Protein AF-A0A3M2L3P1-F1 (afdb_monomer_lite)

Radius of gyration: 17.18 Å; chains: 1; bounding box: 41×34×53 Å

Structure (mmCIF, N/CA/C/O backbone):
data_AF-A0A3M2L3P1-F1
#
_entry.id   AF-A0A3M2L3P1-F1
#
loop_
_atom_site.group_PDB
_atom_site.id
_atom_site.type_symbol
_atom_site.label_atom_id
_atom_site.label_alt_id
_atom_site.label_comp_id
_atom_site.label_asym_id
_atom_site.label_entity_id
_atom_site.label_seq_id
_atom_site.pdbx_PDB_ins_code
_atom_site.Cartn_x
_atom_site.Cartn_y
_atom_site.Cartn_z
_atom_site.occupancy
_atom_site.B_iso_or_equiv
_atom_site.auth_seq_id
_atom_site.auth_comp_id
_atom_site.auth_asym_id
_atom_site.auth_atom_id
_atom_site.pdbx_PDB_model_num
ATOM 1 N N . MET A 1 1 ? -16.771 19.036 -1.670 1.00 55.97 1 MET A N 1
ATOM 2 C CA . MET A 1 1 ? -15.524 18.295 -1.950 1.00 55.97 1 MET A CA 1
ATOM 3 C C . MET A 1 1 ? -15.070 17.658 -0.644 1.00 55.97 1 MET A C 1
ATOM 5 O O . MET A 1 1 ? -14.971 18.379 0.340 1.00 55.97 1 MET A O 1
ATOM 9 N N . VAL A 1 2 ? -14.925 16.332 -0.583 1.00 71.06 2 VAL A N 1
ATOM 10 C CA . VAL A 1 2 ? -14.546 15.632 0.660 1.00 71.06 2 VAL A CA 1
ATOM 11 C C . VAL A 1 2 ? -13.046 15.822 0.907 1.00 71.06 2 VAL A C 1
ATOM 13 O O . VAL A 1 2 ? -12.244 15.633 -0.006 1.00 71.06 2 VAL A O 1
ATOM 16 N N . ASN A 1 3 ? -12.677 16.229 2.123 1.00 87.38 3 ASN A N 1
ATOM 17 C CA . ASN A 1 3 ? -11.293 16.495 2.515 1.00 87.38 3 ASN A CA 1
ATOM 18 C C . ASN A 1 3 ? -10.633 15.193 3.010 1.00 87.38 3 ASN A C 1
ATOM 20 O O . ASN A 1 3 ? -10.941 14.732 4.107 1.00 87.38 3 ASN A O 1
ATOM 24 N N . LEU A 1 4 ? -9.771 14.591 2.181 1.00 90.00 4 LEU A N 1
ATOM 25 C CA . LEU A 1 4 ? -9.057 13.345 2.493 1.00 90.00 4 LEU A CA 1
ATOM 26 C C . LEU A 1 4 ? -8.188 13.476 3.766 1.00 90.00 4 LEU A C 1
ATOM 28 O O . LEU A 1 4 ? -8.433 12.696 4.688 1.00 90.00 4 LEU A O 1
ATOM 32 N N . PRO A 1 5 ? -7.298 14.485 3.899 1.00 91.81 5 PRO A N 1
ATOM 33 C CA . PRO A 1 5 ? -6.544 14.723 5.134 1.00 91.81 5 PRO A CA 1
ATOM 34 C C . PRO A 1 5 ? -7.401 14.749 6.405 1.00 91.81 5 PRO A C 1
ATOM 36 O O . PRO A 1 5 ? -7.071 14.100 7.393 1.00 91.81 5 PRO A O 1
ATOM 39 N N . ALA A 1 6 ? -8.550 15.434 6.374 1.00 90.38 6 ALA A N 1
ATOM 40 C CA . ALA A 1 6 ? -9.437 15.509 7.537 1.00 90.38 6 ALA A CA 1
ATOM 41 C C . ALA A 1 6 ? -10.037 14.142 7.919 1.00 90.38 6 ALA A C 1
ATOM 43 O O . ALA A 1 6 ? -10.223 13.844 9.100 1.00 90.38 6 ALA A O 1
ATOM 44 N N . ARG A 1 7 ? -10.338 13.290 6.932 1.00 92.62 7 ARG A N 1
ATOM 45 C CA . ARG A 1 7 ? -10.864 11.942 7.189 1.00 92.62 7 ARG A CA 1
ATOM 46 C C . ARG A 1 7 ? -9.798 10.989 7.707 1.00 92.62 7 ARG A C 1
ATOM 48 O O . ARG A 1 7 ? -10.112 10.171 8.564 1.00 92.62 7 ARG A O 1
ATOM 55 N N . ILE A 1 8 ? -8.566 11.117 7.223 1.00 93.44 8 ILE A N 1
ATOM 56 C CA . ILE A 1 8 ? -7.427 10.365 7.756 1.00 93.44 8 ILE A CA 1
ATOM 57 C C . ILE A 1 8 ? -7.181 10.773 9.204 1.00 93.44 8 ILE A C 1
ATOM 59 O O . ILE A 1 8 ? -7.142 9.901 10.060 1.00 93.44 8 ILE A O 1
ATOM 63 N N . ALA A 1 9 ? -7.131 12.077 9.503 1.00 91.69 9 ALA A N 1
ATOM 64 C CA . ALA A 1 9 ? -7.001 12.570 10.875 1.00 91.69 9 ALA A CA 1
ATOM 65 C C . ALA A 1 9 ? -8.101 12.002 11.788 1.00 91.69 9 ALA A C 1
ATOM 67 O O . ALA A 1 9 ? -7.806 11.476 12.856 1.00 91.69 9 ALA A O 1
ATOM 68 N N . THR A 1 10 ? -9.354 11.988 11.318 1.00 91.44 10 THR A N 1
ATOM 69 C CA . THR A 1 10 ? -10.472 11.377 12.058 1.00 91.44 10 THR A CA 1
ATOM 70 C C . THR A 1 10 ? -10.229 9.888 12.345 1.00 91.44 10 THR A C 1
ATOM 72 O O . THR A 1 10 ? -10.442 9.441 13.473 1.00 91.44 10 THR A O 1
ATOM 75 N N . LEU A 1 11 ? -9.778 9.110 11.350 1.00 91.69 11 LEU A N 1
ATOM 76 C CA . LEU A 1 11 ? -9.466 7.686 11.522 1.00 91.69 11 LEU A CA 1
ATOM 77 C C . LEU A 1 11 ? -8.294 7.475 12.497 1.00 91.69 11 LEU A C 1
ATOM 79 O O . LEU A 1 11 ? -8.355 6.572 13.329 1.00 91.69 11 LEU A O 1
ATOM 83 N N . THR A 1 12 ? -7.257 8.308 12.422 1.00 91.44 12 THR A N 1
ATOM 84 C CA . THR A 1 12 ? -6.095 8.259 13.319 1.00 91.44 12 THR A CA 1
ATOM 85 C C . THR A 1 12 ? -6.489 8.559 14.766 1.00 91.44 12 THR A C 1
ATOM 87 O O . THR A 1 12 ? -6.084 7.841 15.675 1.00 91.44 12 THR A O 1
ATOM 90 N N . GLU A 1 13 ? -7.301 9.595 14.989 1.00 89.81 13 GLU A N 1
ATOM 91 C CA . GLU A 1 13 ? -7.678 10.060 16.329 1.00 89.81 13 GLU A CA 1
ATOM 92 C C . GLU A 1 13 ? -8.735 9.177 17.003 1.00 89.81 13 GLU A C 1
ATOM 94 O O . GLU A 1 13 ? -8.718 9.012 18.222 1.00 89.81 13 GLU A O 1
ATOM 99 N N . SER A 1 14 ? -9.680 8.637 16.226 1.00 86.12 14 SER A N 1
ATOM 100 C CA . SER A 1 14 ? -10.889 7.997 16.769 1.00 86.12 14 SER A CA 1
ATOM 101 C C . SER A 1 14 ? -11.191 6.603 16.218 1.00 86.12 14 SER A C 1
ATOM 103 O O . SER A 1 14 ? -12.082 5.924 16.725 1.00 86.12 14 SER A O 1
ATOM 105 N N . GLY A 1 15 ? -10.469 6.149 15.193 1.00 86.50 15 GLY A N 1
ATOM 106 C CA . GLY A 1 15 ? -10.657 4.823 14.613 1.00 86.50 15 GLY A CA 1
ATOM 107 C C . GLY A 1 15 ? -10.050 3.716 15.469 1.00 86.50 15 GLY A C 1
ATOM 108 O O . GLY A 1 15 ? -9.006 3.891 16.096 1.00 86.50 15 GLY A O 1
ATOM 109 N N . ALA A 1 16 ? -10.673 2.535 15.459 1.00 90.25 16 ALA A N 1
ATOM 110 C CA . ALA A 1 16 ? -10.081 1.347 16.065 1.00 90.25 16 ALA A CA 1
ATOM 111 C C . ALA A 1 16 ? -8.731 1.000 15.387 1.00 90.25 16 ALA A C 1
ATOM 113 O O . ALA A 1 16 ? -8.641 1.088 14.158 1.00 90.25 16 ALA A O 1
ATOM 114 N N . PRO A 1 17 ? -7.709 0.512 16.123 1.00 91.75 17 PRO A N 1
ATOM 115 C CA . PRO A 1 17 ? -6.414 0.137 15.536 1.00 91.75 17 PRO A CA 1
ATOM 116 C C . PRO A 1 17 ? -6.519 -0.865 14.375 1.00 91.75 17 PRO A C 1
ATOM 118 O O . PRO A 1 17 ? -5.771 -0.788 13.405 1.00 91.75 17 PRO A O 1
ATOM 121 N N . ALA A 1 18 ? -7.495 -1.779 14.429 1.00 92.56 18 ALA A N 1
ATOM 122 C CA . ALA A 1 18 ? -7.780 -2.691 13.324 1.00 92.56 18 ALA A CA 1
ATOM 123 C C . ALA A 1 18 ? -8.228 -1.942 12.056 1.00 92.56 18 ALA A C 1
ATOM 125 O O . ALA A 1 18 ? -7.748 -2.251 10.973 1.00 92.56 18 ALA A O 1
ATOM 126 N N . ALA A 1 19 ? -9.091 -0.928 12.170 1.00 93.56 19 ALA A N 1
ATOM 127 C CA . ALA A 1 19 ? -9.524 -0.128 11.024 1.00 93.56 19 ALA A CA 1
ATOM 128 C C . ALA A 1 19 ? -8.360 0.675 10.416 1.00 93.56 19 ALA A C 1
ATOM 130 O O . ALA A 1 19 ? -8.227 0.726 9.196 1.00 93.56 19 ALA A O 1
ATOM 131 N N . GLN A 1 20 ? -7.481 1.234 11.253 1.00 94.50 20 GLN A N 1
ATOM 132 C CA . GLN A 1 20 ? -6.252 1.906 10.810 1.00 94.50 20 GLN A CA 1
ATOM 133 C C . GLN A 1 20 ? -5.346 0.959 10.009 1.00 94.50 20 GLN A C 1
ATOM 135 O O . GLN A 1 20 ? -4.908 1.294 8.907 1.00 94.50 20 GLN A O 1
ATOM 140 N N . ARG A 1 21 ? -5.142 -0.262 10.519 1.00 95.81 21 ARG A N 1
ATOM 141 C CA . ARG A 1 21 ? -4.379 -1.309 9.833 1.00 95.81 21 ARG A CA 1
ATOM 142 C C . ARG A 1 21 ? -5.017 -1.733 8.510 1.00 95.81 21 ARG A C 1
ATOM 144 O O . ARG A 1 21 ? -4.310 -1.816 7.515 1.00 95.81 21 ARG A O 1
ATOM 151 N N . ILE A 1 22 ? -6.336 -1.938 8.467 1.00 96.81 22 ILE A N 1
ATOM 152 C CA . ILE A 1 22 ? -7.059 -2.295 7.233 1.00 96.81 22 ILE A CA 1
ATOM 153 C C . ILE A 1 22 ? -6.997 -1.172 6.190 1.00 96.81 22 ILE A C 1
ATOM 155 O O . ILE A 1 22 ? -6.843 -1.456 5.003 1.00 96.81 22 ILE A O 1
ATOM 159 N N . PHE A 1 23 ? -7.066 0.096 6.607 1.00 97.38 23 PHE A N 1
ATOM 160 C CA . PHE A 1 23 ? -6.863 1.229 5.703 1.00 97.38 23 PHE A CA 1
ATOM 161 C C . PHE A 1 23 ? -5.477 1.177 5.047 1.00 97.38 23 PHE A C 1
ATOM 163 O O . PHE A 1 23 ? -5.378 1.243 3.819 1.00 97.38 23 PHE A O 1
ATOM 170 N N . ALA A 1 24 ? -4.427 0.992 5.850 1.00 97.81 24 ALA A N 1
ATOM 171 C CA . ALA A 1 24 ? -3.060 0.892 5.351 1.00 97.81 24 ALA A CA 1
ATOM 172 C C . ALA A 1 24 ? -2.866 -0.351 4.457 1.00 97.81 24 ALA A C 1
ATOM 174 O O . ALA A 1 24 ? -2.345 -0.235 3.349 1.00 97.81 24 ALA A O 1
ATOM 175 N N . ALA A 1 25 ? -3.379 -1.516 4.872 1.00 98.44 25 ALA A N 1
ATOM 176 C CA . ALA A 1 25 ? -3.333 -2.765 4.108 1.00 98.44 25 ALA A CA 1
ATOM 177 C C . ALA A 1 25 ? -3.993 -2.630 2.727 1.00 98.44 25 ALA A C 1
ATOM 179 O O . ALA A 1 25 ? -3.441 -3.086 1.726 1.00 98.44 25 ALA A O 1
ATOM 180 N N . ALA A 1 26 ? -5.150 -1.961 2.652 1.00 98.62 26 ALA A N 1
ATOM 181 C CA . ALA A 1 26 ? -5.837 -1.694 1.392 1.00 98.62 26 ALA A CA 1
ATOM 182 C C . ALA A 1 26 ? -4.995 -0.833 0.443 1.00 98.62 26 ALA A C 1
ATOM 184 O O . ALA A 1 26 ? -4.999 -1.082 -0.762 1.00 98.62 26 ALA A O 1
ATOM 185 N N . GLY A 1 27 ? -4.267 0.152 0.974 1.00 98.25 27 GLY A N 1
ATOM 186 C CA . GLY A 1 27 ? -3.304 0.945 0.213 1.00 98.25 27 GLY A CA 1
ATOM 187 C C . GLY A 1 27 ? -2.170 0.099 -0.355 1.00 98.25 27 GLY A C 1
ATOM 188 O O . GLY A 1 27 ? -1.967 0.076 -1.568 1.00 98.25 27 GLY A O 1
ATOM 189 N N . VAL A 1 28 ? -1.484 -0.657 0.506 1.00 98.56 28 VAL A N 1
ATOM 190 C CA . VAL A 1 28 ? -0.364 -1.521 0.097 1.00 98.56 28 VAL A CA 1
ATOM 191 C C . VAL A 1 28 ? -0.814 -2.556 -0.938 1.00 98.56 28 VAL A C 1
ATOM 193 O O . VAL A 1 28 ? -0.156 -2.736 -1.955 1.00 98.56 28 VAL A O 1
ATOM 196 N N . GLU A 1 29 ? -1.981 -3.182 -0.757 1.00 98.75 29 GLU A N 1
ATOM 197 C CA . GLU A 1 29 ? -2.537 -4.154 -1.710 1.00 98.75 29 GLU A CA 1
ATOM 198 C C . GLU A 1 29 ? -2.806 -3.535 -3.100 1.00 98.75 29 GLU A C 1
ATOM 200 O O . GLU A 1 29 ? -2.668 -4.224 -4.113 1.00 98.75 29 GLU A O 1
ATOM 205 N N . ARG A 1 30 ? -3.136 -2.235 -3.190 1.00 98.38 30 ARG A N 1
ATOM 206 C CA . ARG A 1 30 ? -3.268 -1.539 -4.486 1.00 98.38 30 ARG A CA 1
ATOM 207 C C . ARG A 1 30 ? -1.923 -1.332 -5.189 1.00 98.38 30 ARG A C 1
ATOM 209 O O . ARG A 1 30 ? -1.902 -1.324 -6.418 1.00 98.38 30 ARG A O 1
ATOM 216 N N . ALA A 1 31 ? -0.828 -1.177 -4.447 1.00 97.81 31 ALA A N 1
ATOM 217 C CA . ALA A 1 31 ? 0.525 -1.062 -5.000 1.00 97.81 31 ALA A CA 1
ATOM 218 C C . ALA A 1 31 ? 1.182 -2.430 -5.272 1.00 97.81 31 ALA A C 1
ATOM 220 O O . ALA A 1 31 ? 1.997 -2.567 -6.187 1.00 97.81 31 ALA A O 1
ATOM 221 N N . ALA A 1 32 ? 0.771 -3.465 -4.531 1.00 98.38 32 ALA A N 1
ATOM 222 C CA . ALA A 1 32 ? 1.369 -4.797 -4.538 1.00 98.38 32 ALA A CA 1
ATOM 223 C C . ALA A 1 32 ? 1.471 -5.428 -5.933 1.00 98.38 32 ALA A C 1
ATOM 225 O O . ALA A 1 32 ? 2.451 -6.103 -6.229 1.00 98.38 32 ALA A O 1
ATOM 226 N N . ALA A 1 33 ? 0.488 -5.207 -6.812 1.00 97.69 33 ALA A N 1
ATOM 227 C CA . ALA A 1 33 ? 0.511 -5.778 -8.158 1.00 97.69 33 ALA A CA 1
ATOM 228 C C . ALA A 1 33 ? 1.737 -5.319 -8.971 1.00 97.69 33 ALA A C 1
ATOM 230 O O . ALA A 1 33 ? 2.356 -6.141 -9.647 1.00 97.69 33 ALA A O 1
ATOM 231 N N . CYS A 1 34 ? 2.111 -4.039 -8.884 1.00 97.12 34 CYS A N 1
ATOM 232 C CA . CYS A 1 34 ? 3.281 -3.502 -9.582 1.00 97.12 34 CYS A CA 1
ATOM 233 C C . CYS A 1 34 ? 4.588 -3.996 -8.957 1.00 97.12 34 CYS A C 1
ATOM 235 O O . CYS A 1 34 ? 5.467 -4.450 -9.686 1.00 97.12 34 CYS A O 1
ATOM 237 N N . ALA A 1 35 ? 4.682 -3.992 -7.626 1.00 97.12 35 ALA A N 1
ATOM 238 C CA . ALA A 1 35 ? 5.858 -4.481 -6.908 1.00 97.12 35 ALA A CA 1
ATOM 239 C C . ALA A 1 35 ? 6.121 -5.972 -7.177 1.00 97.12 35 ALA A C 1
ATOM 241 O O . ALA A 1 35 ? 7.232 -6.361 -7.532 1.00 97.12 35 ALA A O 1
ATOM 242 N N . LEU A 1 36 ? 5.083 -6.812 -7.094 1.00 98.06 36 LEU A N 1
ATOM 243 C CA . LEU A 1 36 ? 5.189 -8.250 -7.355 1.00 98.06 36 LEU A CA 1
ATOM 244 C C . LEU A 1 36 ? 5.497 -8.550 -8.821 1.00 98.06 36 LEU A C 1
ATOM 246 O O . LEU A 1 36 ? 6.241 -9.485 -9.110 1.00 98.06 36 LEU A O 1
ATOM 250 N N . TRP A 1 37 ? 4.965 -7.757 -9.754 1.00 97.12 37 TRP A N 1
ATOM 251 C CA . TRP A 1 37 ? 5.361 -7.869 -11.152 1.00 97.12 37 TRP A CA 1
ATOM 252 C C . TRP A 1 37 ? 6.845 -7.541 -11.338 1.00 97.12 37 TRP A C 1
ATOM 254 O O . TRP A 1 37 ? 7.548 -8.325 -11.972 1.00 97.12 37 TRP A O 1
ATOM 264 N N . ALA A 1 38 ? 7.334 -6.449 -10.752 1.00 95.19 38 ALA A N 1
ATOM 265 C CA . ALA A 1 38 ? 8.736 -6.065 -10.838 1.00 95.19 38 ALA A CA 1
ATOM 266 C C . ALA A 1 38 ? 9.667 -7.125 -10.220 1.00 95.19 38 ALA A C 1
ATOM 268 O O . ALA A 1 38 ? 10.629 -7.531 -10.871 1.00 95.19 38 ALA A O 1
ATOM 269 N N . LEU A 1 39 ? 9.327 -7.672 -9.046 1.00 95.31 39 LEU A N 1
ATOM 270 C CA . LEU A 1 39 ? 10.044 -8.804 -8.443 1.00 95.31 39 LEU A CA 1
ATOM 271 C C . LEU A 1 39 ? 10.032 -10.036 -9.360 1.00 95.31 39 LEU A C 1
ATOM 273 O O . LEU A 1 39 ? 11.061 -10.676 -9.542 1.00 95.31 39 LEU A O 1
ATOM 277 N N . SER A 1 40 ? 8.903 -10.334 -10.012 1.00 94.88 40 SER A N 1
ATOM 278 C CA . SER A 1 40 ? 8.783 -11.496 -10.909 1.00 94.88 40 SER A CA 1
ATOM 279 C C . SER A 1 40 ? 9.645 -11.422 -12.174 1.00 94.88 40 SER A C 1
ATOM 281 O O . SER A 1 40 ? 9.825 -12.437 -12.845 1.00 94.88 40 SER A O 1
ATOM 283 N N . THR A 1 41 ? 10.184 -10.246 -12.514 1.00 91.88 41 THR A N 1
ATOM 284 C CA . THR A 1 41 ? 11.132 -10.102 -13.630 1.00 91.88 41 THR A CA 1
ATOM 285 C C . THR A 1 41 ? 12.542 -10.611 -13.307 1.00 91.88 41 THR A C 1
ATOM 287 O O . THR A 1 41 ? 13.361 -10.715 -14.218 1.00 91.88 41 THR A O 1
ATOM 290 N N . GLN A 1 42 ? 12.815 -10.955 -12.042 1.00 90.06 42 GLN A N 1
ATOM 291 C CA . GLN A 1 42 ? 14.103 -11.432 -11.534 1.00 90.06 42 GLN A CA 1
ATOM 292 C C . GLN A 1 42 ? 13.886 -12.767 -10.797 1.00 90.06 42 GLN A C 1
ATOM 294 O O . GLN A 1 42 ? 13.317 -12.801 -9.707 1.00 90.06 42 GLN A O 1
ATOM 299 N N . GLU A 1 43 ? 14.301 -13.890 -11.389 1.00 87.50 43 GLU A N 1
ATOM 300 C CA . GLU A 1 43 ? 14.024 -15.243 -10.865 1.00 87.50 43 GLU A CA 1
ATOM 301 C C . GLU A 1 43 ? 14.589 -15.453 -9.445 1.00 87.50 43 GLU A C 1
ATOM 303 O O . GLU A 1 43 ? 13.966 -16.082 -8.582 1.00 87.50 43 GLU A O 1
ATOM 308 N N . GLU A 1 44 ? 15.744 -14.851 -9.171 1.00 93.44 44 GLU A N 1
ATOM 309 C CA . GLU A 1 44 ? 16.435 -14.869 -7.885 1.00 93.44 44 GLU A CA 1
ATOM 310 C C . GLU A 1 44 ? 15.678 -14.144 -6.759 1.00 93.44 44 GLU A C 1
ATOM 312 O O . GLU A 1 44 ? 15.961 -14.386 -5.586 1.00 93.44 44 GLU A O 1
ATOM 317 N N . ARG A 1 45 ? 14.686 -13.303 -7.089 1.00 94.50 45 ARG A N 1
ATOM 318 C CA . ARG A 1 45 ? 13.895 -12.505 -6.133 1.00 94.50 45 ARG A CA 1
ATOM 319 C C . ARG A 1 45 ? 12.612 -13.204 -5.663 1.00 94.50 45 ARG A C 1
ATOM 321 O O . ARG A 1 45 ? 11.774 -12.588 -5.007 1.00 94.50 45 ARG A O 1
ATOM 328 N N . SER A 1 46 ? 12.433 -14.493 -5.963 1.00 94.94 46 SER A N 1
ATOM 329 C CA . SER A 1 46 ? 11.241 -15.261 -5.551 1.00 94.94 46 SER A CA 1
ATOM 330 C C . SER A 1 46 ? 11.006 -15.259 -4.033 1.00 94.94 46 SER A C 1
ATOM 332 O O . SER A 1 46 ? 9.874 -15.070 -3.590 1.00 94.94 46 SER A O 1
ATOM 334 N N . ALA A 1 47 ? 12.069 -15.372 -3.230 1.00 97.00 47 ALA A N 1
ATOM 335 C CA . ALA A 1 47 ? 11.971 -15.312 -1.770 1.00 97.00 47 ALA A CA 1
ATOM 336 C C . ALA A 1 47 ? 11.493 -13.940 -1.252 1.00 97.00 47 ALA A C 1
ATOM 338 O O . ALA A 1 47 ? 10.759 -13.879 -0.265 1.00 97.00 47 ALA A O 1
ATOM 339 N N . ASP A 1 48 ? 11.866 -12.850 -1.928 1.00 98.06 48 ASP A N 1
ATOM 340 C CA . ASP A 1 48 ? 11.418 -11.498 -1.576 1.00 98.06 48 ASP A CA 1
ATOM 341 C C . ASP A 1 48 ? 9.943 -11.294 -1.914 1.00 98.06 48 ASP A C 1
ATOM 343 O O . ASP A 1 48 ? 9.210 -10.686 -1.136 1.00 98.06 48 ASP A O 1
ATOM 347 N N . ALA A 1 49 ? 9.478 -11.848 -3.038 1.00 97.81 49 ALA A N 1
ATOM 348 C CA . ALA A 1 49 ? 8.060 -11.839 -3.387 1.00 97.81 49 ALA A CA 1
ATOM 349 C C . ALA A 1 49 ? 7.222 -12.606 -2.352 1.00 97.81 49 ALA A C 1
ATOM 351 O O . ALA A 1 49 ? 6.193 -12.101 -1.898 1.00 97.81 49 ALA A O 1
ATOM 352 N N . ASP A 1 50 ? 7.686 -13.783 -1.924 1.00 98.00 50 ASP A N 1
ATOM 353 C CA . ASP A 1 50 ? 7.022 -14.572 -0.883 1.00 98.00 50 ASP A CA 1
ATOM 354 C C . ASP A 1 50 ? 6.985 -13.826 0.459 1.00 98.00 50 ASP A C 1
ATOM 356 O O . ASP A 1 50 ? 5.946 -13.800 1.129 1.00 98.00 50 ASP A O 1
ATOM 360 N N . PHE A 1 51 ? 8.090 -13.177 0.846 1.00 98.25 51 PHE A N 1
ATOM 361 C CA . PHE A 1 51 ? 8.142 -12.369 2.064 1.00 98.25 51 PHE A CA 1
ATOM 362 C C . PHE A 1 51 ? 7.192 -11.170 1.990 1.00 98.25 51 PHE A C 1
ATOM 364 O O . PHE A 1 51 ? 6.428 -10.943 2.931 1.00 98.25 51 PHE A O 1
ATOM 371 N N . TYR A 1 52 ? 7.187 -10.441 0.870 1.00 98.50 52 TYR A N 1
ATOM 372 C CA . TYR A 1 52 ? 6.292 -9.309 0.637 1.00 98.50 52 TYR A CA 1
ATOM 373 C C . TYR A 1 52 ? 4.822 -9.720 0.781 1.00 98.50 52 TYR A C 1
ATOM 375 O O . TYR A 1 52 ? 4.060 -9.079 1.509 1.00 98.50 52 TYR A O 1
ATOM 383 N N . ILE A 1 53 ? 4.426 -10.827 0.139 1.00 98.44 53 ILE A N 1
ATOM 384 C CA . ILE A 1 53 ? 3.067 -11.374 0.236 1.00 98.44 53 ILE A CA 1
ATOM 385 C C . ILE A 1 53 ? 2.751 -11.730 1.688 1.00 98.44 53 ILE A C 1
ATOM 387 O O . ILE A 1 53 ? 1.726 -11.297 2.211 1.00 98.44 53 ILE A O 1
ATOM 391 N N . ALA A 1 54 ? 3.630 -12.473 2.363 1.00 98.06 54 ALA A N 1
ATOM 392 C CA . ALA A 1 54 ? 3.411 -12.877 3.748 1.00 98.06 54 ALA A CA 1
ATOM 393 C C . ALA A 1 54 ? 3.274 -11.671 4.691 1.00 98.06 54 ALA A C 1
ATOM 395 O O . ALA A 1 54 ? 2.430 -11.686 5.586 1.00 98.06 54 ALA A O 1
ATOM 396 N N . ALA A 1 55 ? 4.066 -10.618 4.490 1.00 97.94 55 ALA A N 1
ATOM 397 C CA . ALA A 1 55 ? 3.987 -9.388 5.267 1.00 97.94 55 ALA A CA 1
ATOM 398 C C . ALA A 1 55 ? 2.689 -8.608 4.997 1.00 97.94 55 ALA A C 1
ATOM 400 O O . ALA A 1 55 ? 2.053 -8.138 5.941 1.00 97.94 55 ALA A O 1
ATOM 401 N N . LEU A 1 56 ? 2.236 -8.539 3.744 1.00 98.38 56 LEU A N 1
ATOM 402 C CA . LEU A 1 56 ? 0.936 -7.961 3.401 1.00 98.38 56 LEU A CA 1
ATOM 403 C C . LEU A 1 56 ? -0.227 -8.751 4.029 1.00 98.38 56 LEU A C 1
ATOM 405 O O . LEU A 1 56 ? -1.165 -8.153 4.556 1.00 98.38 56 LEU A O 1
ATOM 409 N N . GLU A 1 57 ? -0.159 -10.086 4.046 1.00 97.81 57 GLU A N 1
ATOM 410 C CA . GLU A 1 57 ? -1.148 -10.928 4.739 1.00 97.81 57 GLU A CA 1
ATOM 411 C C . GLU A 1 57 ? -1.212 -10.622 6.247 1.00 97.81 57 GLU A C 1
ATOM 413 O O . GLU A 1 57 ? -2.298 -10.624 6.827 1.00 97.81 57 GLU A O 1
ATOM 418 N N . GLN A 1 58 ? -0.084 -10.293 6.890 1.00 96.75 58 GLN A N 1
ATOM 419 C CA . GLN A 1 58 ? -0.080 -9.886 8.304 1.00 96.75 58 GLN A CA 1
ATOM 420 C C . GLN A 1 58 ? -0.851 -8.581 8.538 1.00 96.75 58 GLN A C 1
ATOM 422 O O . GLN A 1 58 ? -1.518 -8.451 9.564 1.00 96.75 58 GLN A O 1
ATOM 427 N N . LEU A 1 59 ? -0.813 -7.630 7.599 1.00 96.06 59 LEU A N 1
ATOM 428 C CA . LEU A 1 59 ? -1.605 -6.401 7.711 1.00 96.06 59 LEU A CA 1
ATOM 429 C C . LEU A 1 59 ? -3.112 -6.679 7.591 1.00 96.06 59 LEU A C 1
ATOM 431 O O . LEU A 1 59 ? -3.910 -6.078 8.311 1.00 96.06 59 LEU A O 1
ATOM 435 N N . TRP A 1 60 ? -3.507 -7.627 6.740 1.00 96.50 60 TRP A N 1
ATOM 436 C CA . TRP A 1 60 ? -4.907 -8.042 6.589 1.00 96.50 60 TRP A CA 1
ATOM 437 C C . TRP A 1 60 ? -5.433 -8.934 7.715 1.00 96.50 60 TRP A C 1
ATOM 439 O O . TRP A 1 60 ? -6.648 -9.085 7.846 1.00 96.50 60 TRP A O 1
ATOM 449 N N . SER A 1 61 ? -4.548 -9.527 8.517 1.00 93.12 61 SER A N 1
ATOM 450 C CA . SER A 1 61 ? -4.935 -10.424 9.604 1.00 93.12 61 SER A CA 1
ATOM 451 C C . SER A 1 61 ? -5.861 -9.735 10.612 1.00 93.12 61 SER A C 1
ATOM 453 O O . SER A 1 61 ? -5.678 -8.566 10.974 1.00 93.12 61 SER A O 1
ATOM 455 N N . SER A 1 62 ? -6.854 -10.478 11.108 1.00 87.94 62 SER A N 1
ATOM 456 C CA . SER A 1 62 ? -7.682 -10.052 12.241 1.00 87.94 62 SER A CA 1
ATOM 457 C C . SER A 1 62 ? -6.873 -10.019 13.541 1.00 87.94 62 SER A C 1
ATOM 459 O O . SER A 1 62 ? -7.114 -9.173 14.405 1.00 87.94 62 SER A O 1
ATOM 461 N N . GLU A 1 63 ? -5.866 -10.885 13.655 1.00 89.56 63 GLU A N 1
ATOM 462 C CA . GLU A 1 63 ? -4.928 -10.914 14.769 1.00 89.56 63 GLU A CA 1
ATOM 463 C C . GLU A 1 63 ? -3.882 -9.809 14.623 1.00 89.56 63 GLU A C 1
ATOM 465 O O . GLU A 1 63 ? -3.353 -9.561 13.540 1.00 89.56 63 GLU A O 1
ATOM 470 N N . THR A 1 64 ? -3.559 -9.139 15.729 1.00 87.12 64 THR A N 1
ATOM 471 C CA . THR A 1 64 ? -2.457 -8.175 15.743 1.00 87.12 64 THR A CA 1
ATOM 472 C C . THR A 1 64 ? -1.133 -8.920 15.545 1.00 87.12 64 THR A C 1
ATOM 474 O O . THR A 1 64 ? -0.836 -9.818 16.340 1.00 87.12 64 THR A O 1
ATOM 477 N N . PRO A 1 65 ? -0.315 -8.546 14.542 1.00 90.00 65 PRO A N 1
ATOM 478 C CA . PRO A 1 65 ? 0.992 -9.156 14.325 1.00 90.00 65 PRO A CA 1
ATOM 479 C C . PRO A 1 65 ? 1.888 -9.082 15.572 1.00 90.00 65 PRO A C 1
ATOM 481 O O . PRO A 1 65 ? 1.749 -8.169 16.395 1.00 90.00 65 PRO A O 1
ATOM 484 N N . PRO A 1 66 ? 2.843 -10.016 15.737 1.00 89.75 66 PRO A N 1
ATOM 485 C CA . PRO A 1 66 ? 3.778 -9.964 16.855 1.00 89.75 66 PRO A CA 1
ATOM 486 C C . PRO A 1 66 ? 4.604 -8.674 16.805 1.00 89.75 66 PRO A C 1
ATOM 488 O O . PRO A 1 66 ? 4.968 -8.213 15.728 1.00 89.75 66 PRO A O 1
ATOM 491 N N . ARG A 1 67 ? 5.004 -8.136 17.967 1.00 84.06 67 ARG A N 1
ATOM 492 C CA . ARG A 1 67 ? 5.828 -6.907 18.048 1.00 84.06 67 ARG A CA 1
ATOM 493 C C . ARG A 1 67 ? 7.118 -6.968 17.219 1.00 84.06 67 ARG A C 1
ATOM 495 O O . ARG A 1 67 ? 7.580 -5.948 16.735 1.00 84.06 67 ARG A O 1
ATOM 502 N N . SER A 1 68 ? 7.684 -8.162 17.030 1.00 92.19 68 SER A N 1
ATOM 503 C CA . SER A 1 68 ? 8.884 -8.369 16.208 1.00 92.19 68 SER A CA 1
ATOM 504 C C . SER A 1 68 ? 8.642 -8.255 14.701 1.00 92.19 68 SER A C 1
ATOM 506 O O . SER A 1 68 ? 9.600 -8.338 13.937 1.00 92.19 68 SER A O 1
ATOM 508 N N . PHE A 1 69 ? 7.390 -8.120 14.256 1.00 94.50 69 PHE A N 1
ATOM 509 C CA . PHE A 1 69 ? 7.040 -8.011 12.844 1.00 94.50 69 PHE A CA 1
ATOM 510 C C . PHE A 1 69 ? 7.683 -6.782 12.200 1.00 94.50 69 PHE A C 1
ATOM 512 O O . PHE A 1 69 ? 8.384 -6.945 11.209 1.00 94.50 69 PHE A O 1
ATOM 519 N N . VAL A 1 70 ? 7.525 -5.597 12.802 1.00 95.12 70 VAL A N 1
ATOM 520 C CA . VAL A 1 70 ? 8.077 -4.342 12.261 1.00 95.12 70 VAL A CA 1
ATOM 521 C C . VAL A 1 70 ? 9.601 -4.411 12.179 1.00 95.12 70 VAL A C 1
ATOM 523 O O . VAL A 1 70 ? 10.160 -4.176 11.118 1.00 95.12 70 VAL A O 1
ATOM 526 N N . THR A 1 71 ? 10.278 -4.862 13.240 1.00 95.38 71 THR A N 1
ATOM 527 C CA . THR A 1 71 ? 11.743 -5.030 13.230 1.00 95.38 71 THR A CA 1
ATOM 528 C C . THR A 1 71 ? 12.220 -5.997 12.146 1.00 95.38 71 THR A C 1
ATOM 530 O O . THR A 1 71 ? 13.246 -5.766 11.518 1.00 95.38 71 THR A O 1
ATOM 533 N N . ARG A 1 72 ? 11.492 -7.099 11.921 1.00 96.81 72 ARG A N 1
ATOM 534 C CA . ARG A 1 72 ? 11.839 -8.075 10.879 1.00 96.81 72 ARG A CA 1
ATOM 535 C C . ARG A 1 72 ? 11.601 -7.518 9.480 1.00 96.81 72 ARG A C 1
ATOM 537 O O . ARG A 1 72 ? 12.384 -7.819 8.591 1.00 96.81 72 ARG A O 1
ATOM 544 N N . LEU A 1 73 ? 10.525 -6.753 9.301 1.00 97.25 73 LEU A N 1
ATOM 545 C CA . LEU A 1 73 ? 10.210 -6.082 8.047 1.00 97.25 73 LEU A CA 1
ATOM 546 C C . LEU A 1 73 ? 11.290 -5.052 7.708 1.00 97.25 73 LEU A C 1
ATOM 548 O O . LEU A 1 73 ? 11.848 -5.146 6.627 1.00 97.25 73 LEU A O 1
ATOM 552 N N . SER A 1 74 ? 11.662 -4.172 8.643 1.00 96.00 74 SER A N 1
ATOM 553 C CA . SER A 1 74 ? 12.744 -3.201 8.425 1.00 96.00 74 SER A CA 1
ATOM 554 C C . SER A 1 74 ? 14.079 -3.883 8.129 1.00 96.00 74 SER A C 1
ATOM 556 O O . SER A 1 74 ? 14.729 -3.538 7.155 1.00 96.00 74 SER A O 1
ATOM 558 N N . ALA A 1 75 ? 14.450 -4.931 8.876 1.00 97.38 75 ALA A N 1
ATOM 559 C CA . ALA A 1 75 ? 15.685 -5.671 8.598 1.00 97.38 75 ALA A CA 1
ATOM 560 C C . ALA A 1 75 ? 15.693 -6.354 7.216 1.00 97.38 75 ALA A C 1
ATOM 562 O O . ALA A 1 75 ? 16.760 -6.568 6.645 1.00 97.38 75 ALA A O 1
ATOM 563 N N . TRP A 1 76 ? 14.522 -6.736 6.700 1.00 97.81 76 TRP A N 1
ATOM 564 C CA . TRP A 1 76 ? 14.393 -7.229 5.332 1.00 97.81 76 TRP A CA 1
ATOM 565 C C . TRP A 1 76 ? 14.505 -6.085 4.321 1.00 97.81 76 TRP A C 1
ATOM 567 O O . TRP A 1 76 ? 15.296 -6.214 3.393 1.00 97.81 76 TRP A O 1
ATOM 577 N N . THR A 1 77 ? 13.798 -4.967 4.534 1.00 96.81 77 THR A N 1
ATOM 578 C CA . THR A 1 77 ? 13.880 -3.765 3.688 1.00 96.81 77 THR A CA 1
ATOM 579 C C . THR A 1 77 ? 15.321 -3.269 3.552 1.00 96.81 77 THR A C 1
ATOM 581 O O . THR A 1 77 ? 15.791 -3.081 2.434 1.00 96.81 77 THR A O 1
ATOM 584 N N . ASP A 1 78 ? 16.054 -3.161 4.664 1.00 95.62 78 ASP A N 1
ATOM 585 C CA . ASP A 1 78 ? 17.463 -2.738 4.705 1.00 95.62 78 ASP A CA 1
ATOM 586 C C . ASP A 1 78 ? 18.394 -3.663 3.896 1.00 95.62 78 ASP A C 1
ATOM 588 O O . ASP A 1 78 ? 19.499 -3.277 3.514 1.00 95.62 78 ASP A O 1
ATOM 592 N N . GLY A 1 79 ? 17.980 -4.912 3.667 1.00 95.75 79 GLY A N 1
ATOM 593 C CA . GLY A 1 79 ? 18.733 -5.901 2.899 1.00 95.75 79 GLY A CA 1
ATOM 594 C C . GLY A 1 79 ? 18.462 -5.872 1.394 1.00 95.75 79 GLY A C 1
ATOM 595 O O . GLY A 1 79 ? 19.138 -6.591 0.654 1.00 95.75 79 GLY A O 1
ATOM 596 N N . LEU A 1 80 ? 17.482 -5.091 0.931 1.00 96.00 80 LEU A N 1
ATOM 597 C CA . LEU A 1 80 ? 17.097 -5.042 -0.475 1.00 96.00 80 LEU A CA 1
ATOM 598 C C . LEU A 1 80 ? 18.006 -4.100 -1.280 1.00 96.00 80 LEU A C 1
ATOM 600 O O . LEU A 1 80 ? 18.348 -3.014 -0.810 1.00 96.00 80 LEU A O 1
ATOM 604 N N . PRO A 1 81 ? 18.359 -4.460 -2.529 1.00 93.31 81 PRO A N 1
ATOM 605 C CA . PRO A 1 81 ? 19.220 -3.626 -3.365 1.00 93.31 81 PRO A CA 1
ATOM 606 C C . PRO A 1 81 ? 18.595 -2.263 -3.680 1.00 93.31 81 PRO A C 1
ATOM 608 O O . PRO A 1 81 ? 19.320 -1.287 -3.832 1.00 93.31 81 PRO A O 1
ATOM 611 N N . GLU A 1 82 ? 17.263 -2.174 -3.729 1.00 93.81 82 GLU A N 1
ATOM 612 C CA . GLU A 1 82 ? 16.538 -0.923 -3.968 1.00 93.81 82 GLU A CA 1
ATOM 613 C C . GLU A 1 82 ? 16.733 0.137 -2.871 1.00 93.81 82 GLU A C 1
ATOM 615 O O . GLU A 1 82 ? 16.450 1.306 -3.109 1.00 93.81 82 GLU A O 1
ATOM 620 N N . PHE A 1 83 ? 17.208 -0.262 -1.688 1.00 93.12 83 PHE A N 1
ATOM 621 C CA . PHE A 1 83 ? 17.418 0.604 -0.524 1.00 93.12 83 PHE A CA 1
ATOM 622 C C . PHE A 1 83 ? 18.908 0.775 -0.182 1.00 93.12 83 PHE A C 1
ATOM 624 O O . PHE A 1 83 ? 19.250 1.353 0.848 1.00 93.12 83 PHE A O 1
ATOM 631 N N . ALA A 1 84 ? 19.810 0.262 -1.027 1.00 90.19 84 ALA A N 1
ATOM 632 C CA . ALA A 1 84 ? 21.253 0.323 -0.797 1.00 90.19 84 ALA A CA 1
ATOM 633 C C . ALA A 1 84 ? 21.884 1.673 -1.188 1.00 90.19 84 ALA A C 1
ATOM 635 O O . ALA A 1 84 ? 22.990 1.983 -0.740 1.00 90.19 84 ALA A O 1
ATOM 636 N N . GLU A 1 85 ? 21.211 2.451 -2.038 1.00 86.19 85 GLU A N 1
ATOM 637 C CA . GLU A 1 85 ? 21.670 3.750 -2.539 1.00 86.19 85 GLU A CA 1
ATOM 638 C C . GLU A 1 85 ? 20.878 4.904 -1.901 1.00 86.19 85 GLU A C 1
ATOM 640 O O . GLU A 1 85 ? 19.781 4.709 -1.383 1.00 86.19 85 GLU A O 1
ATOM 645 N N . GLU A 1 86 ? 21.451 6.115 -1.913 1.00 81.81 86 GLU A N 1
ATOM 646 C CA . GLU A 1 86 ? 20.777 7.317 -1.389 1.00 81.81 86 GLU A CA 1
ATOM 647 C C . GLU A 1 86 ? 19.604 7.751 -2.279 1.00 81.81 86 GLU A C 1
ATOM 649 O O . GLU A 1 86 ? 18.608 8.274 -1.775 1.00 81.81 86 GLU A O 1
ATOM 654 N N . ASP A 1 87 ? 19.724 7.519 -3.589 1.00 80.94 87 ASP A N 1
ATOM 655 C CA . ASP A 1 87 ? 18.697 7.851 -4.564 1.00 80.94 87 ASP A CA 1
ATOM 656 C C . ASP A 1 87 ? 17.791 6.636 -4.838 1.00 80.94 87 ASP A C 1
ATOM 658 O O . ASP A 1 87 ? 18.274 5.513 -5.007 1.00 80.94 87 ASP A O 1
ATOM 662 N N . PRO A 1 88 ? 16.470 6.844 -4.934 1.00 79.44 88 PRO A N 1
ATOM 663 C CA . PRO A 1 88 ? 15.525 5.785 -5.259 1.00 79.44 88 PRO A CA 1
ATOM 664 C C . PRO A 1 88 ? 15.717 5.308 -6.706 1.00 79.44 88 PRO A C 1
ATOM 666 O O . PRO A 1 88 ? 15.949 6.117 -7.614 1.00 79.44 88 PRO A O 1
ATOM 669 N N . PRO A 1 89 ? 15.577 3.998 -6.966 1.00 84.25 89 PRO A N 1
ATOM 670 C CA . PRO A 1 89 ? 15.840 3.461 -8.287 1.00 84.25 89 PRO A CA 1
ATOM 671 C C . PRO A 1 89 ? 14.751 3.860 -9.290 1.00 84.25 89 PRO A C 1
ATOM 673 O O . PRO A 1 89 ? 13.557 3.826 -8.999 1.00 84.25 89 PRO A O 1
ATOM 676 N N . GLY A 1 90 ? 15.165 4.177 -10.518 1.00 80.12 90 GLY A N 1
ATOM 677 C CA . GLY A 1 90 ? 14.247 4.393 -11.638 1.00 80.12 90 GLY A CA 1
ATOM 678 C C . GLY A 1 90 ? 13.818 3.090 -12.326 1.00 80.12 90 GLY A C 1
ATOM 679 O O . GLY A 1 90 ? 14.459 2.046 -12.198 1.00 80.12 90 GLY A O 1
ATOM 680 N N . GLY A 1 91 ? 12.758 3.159 -13.134 1.00 84.94 91 GLY A N 1
ATOM 681 C CA . GLY A 1 91 ? 12.293 2.035 -13.954 1.00 84.94 91 GLY A CA 1
ATOM 682 C C . GLY A 1 91 ? 11.686 0.890 -13.135 1.00 84.94 91 GLY A C 1
ATOM 683 O O . GLY A 1 91 ? 11.048 1.115 -12.112 1.00 84.94 91 GLY A O 1
ATOM 684 N N . VAL A 1 92 ? 11.863 -0.356 -13.593 1.00 86.19 92 VAL A N 1
ATOM 685 C CA . VAL A 1 92 ? 11.230 -1.540 -12.973 1.00 86.19 92 VAL A CA 1
ATOM 686 C C . VAL A 1 92 ? 11.571 -1.705 -11.480 1.00 86.19 92 VAL A C 1
ATOM 688 O O . VAL A 1 92 ? 10.637 -1.938 -10.711 1.00 86.19 92 VAL A O 1
ATOM 691 N N . PRO A 1 93 ? 12.833 -1.549 -11.024 1.00 88.50 93 PRO A N 1
ATOM 692 C CA . PRO A 1 93 ? 13.150 -1.633 -9.595 1.00 88.50 93 PRO A CA 1
ATOM 693 C C . PRO A 1 93 ? 12.474 -0.542 -8.746 1.00 88.50 93 PRO A C 1
ATOM 695 O O . PRO A 1 93 ? 12.201 -0.777 -7.572 1.00 88.50 93 PRO A O 1
ATOM 698 N N . GLY A 1 94 ? 12.112 0.603 -9.340 1.00 90.38 94 GLY A N 1
ATOM 699 C CA . GLY A 1 94 ? 11.351 1.662 -8.668 1.00 90.38 94 GLY A CA 1
ATOM 700 C C . GLY A 1 94 ? 10.015 1.178 -8.100 1.00 90.38 94 GLY A C 1
ATOM 701 O O . GLY A 1 94 ? 9.653 1.529 -6.982 1.00 90.38 94 GLY A O 1
ATOM 702 N N . TYR A 1 95 ? 9.320 0.265 -8.787 1.00 93.31 95 TYR A N 1
ATOM 703 C CA . TYR A 1 95 ? 8.059 -0.281 -8.268 1.00 93.31 95 TYR A CA 1
ATOM 704 C C . TYR A 1 95 ? 8.256 -1.243 -7.092 1.00 93.31 95 TYR A C 1
ATOM 706 O O . TYR A 1 95 ? 7.354 -1.387 -6.265 1.00 93.31 95 TYR A O 1
ATOM 714 N N . VAL A 1 96 ? 9.412 -1.918 -7.014 1.00 95.56 96 VAL A N 1
ATOM 715 C CA . VAL A 1 96 ? 9.778 -2.719 -5.835 1.00 95.56 96 VAL A CA 1
ATOM 716 C C . VAL A 1 96 ? 10.035 -1.780 -4.665 1.00 95.56 96 VAL A C 1
ATOM 718 O O . VAL A 1 96 ? 9.435 -1.967 -3.609 1.00 95.56 96 VAL A O 1
ATOM 721 N N . PHE A 1 97 ? 10.847 -0.742 -4.881 1.00 95.06 97 PHE A N 1
ATOM 722 C CA . PHE A 1 97 ? 11.128 0.293 -3.889 1.00 95.06 97 PHE A CA 1
ATOM 723 C C . PHE A 1 97 ? 9.839 0.900 -3.317 1.00 95.06 97 PHE A C 1
ATOM 725 O O . PHE A 1 97 ? 9.598 0.810 -2.116 1.00 95.06 97 PHE A O 1
ATOM 732 N N . GLU A 1 98 ? 8.966 1.446 -4.168 1.00 94.81 98 GLU A N 1
ATOM 733 C CA . GLU A 1 98 ? 7.727 2.101 -3.732 1.00 94.81 98 GLU A CA 1
ATOM 734 C C . GLU A 1 98 ? 6.782 1.122 -3.021 1.00 94.81 98 GLU A C 1
ATOM 736 O O . GLU A 1 98 ? 6.211 1.441 -1.977 1.00 94.81 98 GLU A O 1
ATOM 741 N N . GLY A 1 99 ? 6.636 -0.100 -3.545 1.00 97.12 99 GLY A N 1
ATOM 742 C CA . GLY A 1 99 ? 5.789 -1.121 -2.934 1.00 97.12 99 GLY A CA 1
ATOM 743 C C . GLY A 1 99 ? 6.270 -1.558 -1.551 1.00 97.12 99 GLY A C 1
ATOM 744 O O . GLY A 1 99 ? 5.439 -1.766 -0.661 1.00 97.12 99 GLY A O 1
ATOM 745 N N . VAL A 1 100 ? 7.585 -1.710 -1.370 1.00 97.69 100 VAL A N 1
ATOM 746 C CA . VAL A 1 100 ? 8.213 -2.073 -0.089 1.00 97.69 100 VAL A CA 1
ATOM 747 C C . VAL A 1 100 ? 8.157 -0.913 0.896 1.00 97.69 100 VAL A C 1
ATOM 749 O O . VAL A 1 100 ? 7.774 -1.125 2.046 1.00 97.69 100 VAL A O 1
ATOM 752 N N . LEU A 1 101 ? 8.445 0.308 0.444 1.00 96.12 101 LEU A N 1
ATOM 753 C CA . LEU A 1 101 ? 8.334 1.514 1.260 1.00 96.12 101 LEU A CA 1
ATOM 754 C C . LEU A 1 101 ? 6.910 1.669 1.806 1.00 96.12 101 LEU A C 1
ATOM 756 O O . LEU A 1 101 ? 6.722 1.879 3.001 1.00 96.12 101 LEU A O 1
ATOM 760 N N . LEU A 1 102 ? 5.893 1.493 0.958 1.00 97.94 102 LEU A N 1
ATOM 761 C CA . LEU A 1 102 ? 4.490 1.533 1.374 1.00 97.94 102 LEU A CA 1
ATOM 762 C C . LEU A 1 102 ? 4.158 0.470 2.425 1.00 97.94 102 LEU A C 1
ATOM 764 O O . LEU A 1 102 ? 3.444 0.760 3.386 1.00 97.94 102 LEU A O 1
ATOM 768 N N . LEU A 1 103 ? 4.668 -0.752 2.254 1.00 98.19 103 LEU A N 1
ATOM 769 C CA . LEU A 1 103 ? 4.483 -1.843 3.209 1.00 98.19 103 LEU A CA 1
ATOM 770 C C . LEU A 1 103 ? 5.130 -1.519 4.565 1.00 98.19 103 LEU A C 1
ATOM 772 O O . LEU A 1 103 ? 4.511 -1.741 5.608 1.00 98.19 103 LEU A O 1
ATOM 776 N N . GLU A 1 104 ? 6.343 -0.968 4.560 1.00 96.69 104 GLU A N 1
ATOM 777 C CA . GLU A 1 104 ? 7.046 -0.576 5.780 1.00 96.69 104 GLU A CA 1
ATOM 778 C C . GLU A 1 104 ? 6.370 0.604 6.487 1.00 96.69 104 GLU A C 1
ATOM 780 O O . GLU A 1 104 ? 6.095 0.511 7.686 1.00 96.69 104 GLU A O 1
ATOM 785 N N . LEU A 1 105 ? 6.026 1.671 5.757 1.00 96.06 105 LEU A N 1
ATOM 786 C CA . LEU A 1 105 ? 5.289 2.820 6.294 1.00 96.06 105 LEU A CA 1
ATOM 787 C C . LEU A 1 105 ? 3.959 2.377 6.913 1.00 96.06 105 LEU A C 1
ATOM 789 O O . LEU A 1 105 ? 3.622 2.786 8.024 1.00 96.06 105 LEU A O 1
ATOM 793 N N . ALA A 1 106 ? 3.219 1.499 6.228 1.00 97.25 106 ALA A N 1
ATOM 794 C CA . ALA A 1 106 ? 1.970 0.938 6.733 1.00 97.25 106 ALA A CA 1
ATOM 795 C C . ALA A 1 106 ? 2.172 0.167 8.044 1.00 97.25 106 ALA A C 1
ATOM 797 O O . ALA A 1 106 ? 1.391 0.329 8.986 1.00 97.25 106 ALA A O 1
ATOM 798 N N . ALA A 1 107 ? 3.213 -0.664 8.121 1.00 96.44 107 ALA A N 1
ATOM 799 C CA . ALA A 1 107 ? 3.519 -1.433 9.318 1.00 96.44 107 ALA A CA 1
ATOM 800 C C . ALA A 1 107 ? 3.937 -0.530 10.487 1.00 96.44 107 ALA A C 1
ATOM 802 O O . ALA A 1 107 ? 3.388 -0.677 11.578 1.00 96.44 107 ALA A O 1
ATOM 803 N N . LYS A 1 108 ? 4.847 0.428 10.270 1.00 95.31 108 LYS A N 1
ATOM 804 C CA . LYS A 1 108 ? 5.290 1.372 11.308 1.00 95.31 108 LYS A CA 1
ATOM 805 C C . LYS A 1 108 ? 4.120 2.202 11.834 1.00 95.31 108 LYS A C 1
ATOM 807 O O . LYS A 1 108 ? 3.820 2.133 13.024 1.00 95.31 108 LYS A O 1
ATOM 812 N N . ALA A 1 109 ? 3.356 2.825 10.936 1.00 94.06 109 ALA A N 1
ATOM 813 C CA . ALA A 1 109 ? 2.231 3.687 11.296 1.00 94.06 109 ALA A CA 1
ATOM 814 C C . ALA A 1 109 ? 1.097 2.977 12.058 1.00 94.06 109 ALA A C 1
ATOM 816 O O . ALA A 1 109 ? 0.299 3.639 12.719 1.00 94.06 109 ALA A O 1
ATOM 817 N N . THR A 1 110 ? 0.970 1.648 11.946 1.00 93.75 110 THR A N 1
ATOM 818 C CA . THR A 1 110 ? -0.167 0.906 12.529 1.00 93.75 110 THR A CA 1
ATOM 819 C C . THR A 1 110 ? 0.219 -0.081 13.627 1.00 93.75 110 THR A C 1
ATOM 821 O O . THR A 1 110 ? -0.651 -0.505 14.391 1.00 93.75 110 THR A O 1
ATOM 824 N N . LEU A 1 111 ? 1.498 -0.457 13.730 1.00 93.06 111 LEU A N 1
ATOM 825 C CA . LEU A 1 111 ? 1.979 -1.490 14.654 1.00 93.06 111 LEU A CA 1
ATOM 826 C C . LEU A 1 111 ? 3.123 -1.020 15.564 1.00 93.06 111 LEU A C 1
ATOM 828 O O . LEU A 1 111 ? 3.428 -1.723 16.530 1.00 93.06 111 LEU A O 1
ATOM 832 N N . ALA A 1 112 ? 3.734 0.139 15.297 1.00 89.31 112 ALA A N 1
ATOM 833 C CA . ALA A 1 112 ? 4.832 0.690 16.084 1.00 89.31 112 ALA A CA 1
ATOM 834 C C . ALA A 1 112 ? 4.479 2.101 16.602 1.00 89.31 112 ALA A C 1
ATOM 836 O O . ALA A 1 112 ? 4.843 3.096 15.989 1.00 89.31 112 ALA A O 1
ATOM 837 N N . PRO A 1 113 ? 3.772 2.215 17.742 1.00 80.56 113 PRO A N 1
ATOM 838 C CA . PRO A 1 113 ? 3.273 3.502 18.243 1.00 80.56 113 PRO A CA 1
ATOM 839 C C . PRO A 1 113 ? 4.370 4.485 18.685 1.00 80.56 113 PRO A C 1
ATOM 841 O O . PRO A 1 113 ? 4.068 5.650 18.926 1.00 80.56 113 PRO A O 1
ATOM 844 N N . ASP A 1 114 ? 5.609 4.010 18.831 1.00 84.75 114 ASP A N 1
ATOM 845 C CA . ASP A 1 114 ? 6.772 4.825 19.194 1.00 84.75 114 ASP A CA 1
ATOM 846 C C . ASP A 1 114 ? 7.520 5.370 17.959 1.00 84.75 114 ASP A C 1
ATOM 848 O O . ASP A 1 114 ? 8.440 6.174 18.108 1.00 84.75 114 ASP A O 1
ATOM 852 N N . GLU A 1 115 ? 7.141 4.934 16.754 1.00 83.94 115 GLU A N 1
ATOM 853 C CA . GLU A 1 115 ? 7.729 5.388 15.494 1.00 83.94 115 GLU A CA 1
ATOM 854 C C . GLU A 1 115 ? 7.027 6.663 14.987 1.00 83.94 115 GLU A C 1
ATOM 856 O O . GLU A 1 115 ? 5.844 6.882 15.271 1.00 83.94 115 GLU A O 1
ATOM 861 N N . PRO A 1 116 ? 7.736 7.545 14.260 1.00 82.81 116 PRO A N 1
ATOM 862 C CA . PRO A 1 116 ? 7.183 8.818 13.804 1.00 82.81 116 PRO A CA 1
ATOM 863 C C . PRO A 1 116 ? 6.182 8.685 12.646 1.00 82.81 116 PRO A C 1
ATOM 865 O O . PRO A 1 116 ? 5.494 9.660 12.338 1.00 82.81 116 PRO A O 1
ATOM 868 N N . GLU A 1 117 ? 6.117 7.533 11.974 1.00 88.62 117 GLU A N 1
ATOM 869 C CA . GLU A 1 117 ? 5.262 7.315 10.811 1.00 88.62 117 GLU A CA 1
ATOM 870 C C . GLU A 1 117 ? 3.766 7.370 11.148 1.00 88.62 117 GLU A C 1
ATOM 872 O O . GLU A 1 117 ? 3.281 6.831 12.140 1.00 88.62 117 GLU A O 1
ATOM 877 N N . THR A 1 118 ? 2.995 7.986 10.255 1.00 91.44 118 THR A N 1
ATOM 878 C CA . THR A 1 118 ? 1.563 8.238 10.428 1.00 91.44 118 THR A CA 1
ATOM 879 C C . THR A 1 118 ? 0.754 7.734 9.238 1.00 91.44 118 THR A C 1
ATOM 881 O O . THR A 1 118 ? 1.250 7.621 8.117 1.00 91.44 118 THR A O 1
ATOM 884 N N . LEU A 1 119 ? -0.551 7.524 9.440 1.00 94.00 119 LEU A N 1
ATOM 885 C CA . LEU A 1 119 ? -1.473 7.231 8.334 1.00 94.00 119 LEU A CA 1
ATOM 886 C C . LEU A 1 119 ? -1.532 8.350 7.282 1.00 94.00 119 LEU A C 1
ATOM 888 O O . LEU A 1 119 ? -1.879 8.081 6.134 1.00 94.00 119 LEU A O 1
ATOM 892 N N . GLY A 1 120 ? -1.199 9.590 7.662 1.00 94.44 120 GLY A N 1
ATOM 893 C CA . GLY A 1 120 ? -1.054 10.700 6.720 1.00 94.44 120 GLY A CA 1
ATOM 894 C C . GLY A 1 120 ? 0.080 10.442 5.733 1.00 94.44 120 GLY A C 1
ATOM 895 O O . GLY A 1 120 ? -0.148 10.471 4.531 1.00 94.44 120 GLY A O 1
ATOM 896 N N . GLN A 1 121 ? 1.256 10.057 6.234 1.00 93.62 121 GLN A N 1
ATOM 897 C CA . GLN A 1 121 ? 2.400 9.703 5.386 1.00 93.62 121 GLN A CA 1
ATOM 898 C C . GLN A 1 121 ? 2.128 8.466 4.525 1.00 93.62 121 GLN A C 1
ATOM 900 O O . GLN A 1 121 ? 2.526 8.439 3.367 1.00 93.62 121 GLN A O 1
ATOM 905 N N . VAL A 1 122 ? 1.401 7.466 5.043 1.00 96.25 122 VAL A N 1
ATOM 906 C CA . VAL A 1 122 ? 0.955 6.320 4.227 1.00 96.25 122 VAL A CA 1
ATOM 907 C C . VAL A 1 122 ? 0.062 6.792 3.074 1.00 96.25 122 VAL A C 1
ATOM 909 O O . VAL A 1 122 ? 0.253 6.377 1.936 1.00 96.25 122 VAL A O 1
ATOM 912 N N . SER A 1 123 ? -0.905 7.672 3.350 1.00 96.50 123 SER A N 1
ATOM 913 C CA . SER A 1 123 ? -1.774 8.263 2.325 1.00 96.50 123 SER A CA 1
ATOM 914 C C . SER A 1 123 ? -0.987 9.033 1.268 1.00 96.50 123 SER A C 1
ATOM 916 O O . SER A 1 123 ? -1.260 8.867 0.079 1.00 96.50 123 SER A O 1
ATOM 918 N N . ASP A 1 124 ? -0.045 9.871 1.693 1.00 94.06 124 ASP A N 1
ATOM 919 C CA . ASP A 1 124 ? 0.751 10.708 0.796 1.00 94.06 124 ASP A CA 1
ATOM 920 C C . ASP A 1 124 ? 1.649 9.840 -0.098 1.00 94.06 124 ASP A C 1
ATOM 922 O O . ASP A 1 124 ? 1.591 9.966 -1.319 1.00 94.06 124 ASP A O 1
ATOM 926 N N . ALA A 1 125 ? 2.333 8.842 0.472 1.00 93.75 125 ALA A N 1
ATOM 927 C CA . ALA A 1 125 ? 3.134 7.886 -0.294 1.00 93.75 125 ALA A CA 1
ATOM 928 C C . ALA A 1 125 ? 2.301 7.094 -1.324 1.00 93.75 125 ALA A C 1
ATOM 930 O O . ALA A 1 125 ? 2.781 6.791 -2.416 1.00 93.75 125 ALA A O 1
ATOM 931 N N . LEU A 1 126 ? 1.035 6.771 -1.021 1.00 96.06 126 LEU A N 1
ATOM 932 C CA . LEU A 1 126 ? 0.132 6.126 -1.986 1.00 96.06 126 LEU A CA 1
ATOM 933 C C . LEU A 1 126 ? -0.226 7.056 -3.150 1.00 96.06 126 LEU A C 1
ATOM 935 O O . LEU A 1 126 ? -0.336 6.602 -4.291 1.00 96.06 126 LEU A O 1
ATOM 939 N N . LEU A 1 127 ? -0.439 8.343 -2.866 1.00 94.25 127 LEU A N 1
ATOM 940 C CA . LEU A 1 127 ? -0.712 9.350 -3.892 1.00 94.25 127 LEU A CA 1
ATOM 941 C C . LEU A 1 127 ? 0.516 9.593 -4.771 1.00 94.25 127 LEU A C 1
ATOM 943 O O . LEU A 1 127 ? 0.350 9.748 -5.982 1.00 94.25 127 LEU A O 1
ATOM 947 N N . ASP A 1 128 ? 1.716 9.572 -4.191 1.00 91.31 128 ASP A N 1
ATOM 948 C CA . ASP A 1 128 ? 2.968 9.688 -4.937 1.00 91.31 128 ASP A CA 1
ATOM 949 C C . ASP A 1 128 ? 3.214 8.467 -5.820 1.00 91.31 128 ASP A C 1
ATOM 951 O O . ASP A 1 128 ? 3.460 8.640 -7.010 1.00 91.31 128 ASP A O 1
ATOM 955 N N . PHE A 1 129 ? 3.008 7.248 -5.308 1.00 93.62 129 PHE A N 1
ATOM 956 C CA . PHE A 1 129 ? 3.041 6.031 -6.128 1.00 93.62 129 PHE A CA 1
ATOM 957 C C . PHE A 1 129 ? 2.077 6.127 -7.320 1.00 93.62 129 PHE A C 1
ATOM 959 O O . PHE A 1 129 ? 2.417 5.824 -8.463 1.00 93.62 129 PHE A O 1
ATOM 966 N N . ALA A 1 130 ? 0.849 6.591 -7.077 1.00 93.25 130 ALA A N 1
ATOM 967 C CA . ALA A 1 130 ? -0.126 6.788 -8.140 1.00 93.25 130 ALA A CA 1
ATOM 968 C C . ALA A 1 130 ? 0.318 7.863 -9.150 1.00 93.25 130 ALA A C 1
ATOM 970 O O . ALA A 1 130 ? 0.094 7.706 -10.348 1.00 93.25 130 ALA A O 1
ATOM 971 N N . ASN A 1 131 ? 0.985 8.921 -8.691 1.00 89.94 131 ASN A N 1
ATOM 972 C CA . ASN A 1 131 ? 1.570 9.935 -9.557 1.00 89.94 131 ASN A CA 1
ATOM 973 C C . ASN A 1 131 ? 2.743 9.384 -10.394 1.00 89.94 131 ASN A C 1
ATOM 975 O O . ASN A 1 131 ? 2.826 9.705 -11.578 1.00 89.94 131 ASN A O 1
ATOM 979 N N . THR A 1 132 ? 3.589 8.508 -9.841 1.00 88.62 132 THR A N 1
ATOM 980 C CA . THR A 1 132 ? 4.622 7.779 -10.599 1.00 88.62 132 THR A CA 1
ATOM 981 C C . THR A 1 132 ? 3.991 6.990 -11.749 1.00 88.62 132 THR A C 1
ATOM 983 O O . THR A 1 132 ? 4.449 7.068 -12.888 1.00 88.62 132 THR A O 1
ATOM 986 N N . LEU A 1 133 ? 2.877 6.290 -11.497 1.00 90.31 133 LEU A N 1
ATOM 987 C CA . LEU A 1 133 ? 2.146 5.578 -12.553 1.00 90.31 133 LEU A CA 1
ATOM 988 C C . LEU A 1 133 ? 1.585 6.525 -13.625 1.00 90.31 133 LEU A C 1
ATOM 990 O O . LEU A 1 133 ? 1.669 6.221 -14.813 1.00 90.31 133 LEU A O 1
ATOM 994 N N . ASP A 1 134 ? 1.039 7.678 -13.231 1.00 89.25 134 ASP A N 1
ATOM 995 C CA . ASP A 1 134 ? 0.554 8.689 -14.179 1.00 89.25 134 ASP A CA 1
ATOM 996 C C . ASP A 1 134 ? 1.686 9.239 -15.069 1.00 89.25 134 ASP A C 1
ATOM 998 O O . ASP A 1 134 ? 1.491 9.432 -16.271 1.00 89.25 134 ASP A O 1
ATOM 1002 N N . GLN A 1 135 ? 2.879 9.454 -14.509 1.00 85.56 135 GLN A N 1
ATOM 1003 C CA . GLN A 1 135 ? 4.060 9.894 -15.261 1.00 85.56 135 GLN A CA 1
ATOM 1004 C C . GLN A 1 135 ? 4.551 8.823 -16.243 1.00 85.56 135 GLN A C 1
ATOM 1006 O O . GLN A 1 135 ? 4.919 9.134 -17.375 1.00 85.56 135 GLN A O 1
ATOM 1011 N N . GLU A 1 136 ? 4.513 7.553 -15.845 1.00 83.81 136 GLU A N 1
ATOM 1012 C CA . GLU A 1 136 ? 4.895 6.428 -16.702 1.00 83.81 136 GLU A CA 1
ATOM 1013 C C . GLU A 1 136 ? 3.919 6.211 -17.872 1.00 83.81 136 GLU A C 1
ATOM 1015 O O . GLU A 1 136 ? 4.325 5.805 -18.964 1.00 83.81 136 GLU A O 1
ATOM 1020 N N . GLU A 1 137 ? 2.640 6.540 -17.689 1.00 82.88 137 GLU A N 1
ATOM 1021 C CA . GLU A 1 137 ? 1.630 6.475 -18.752 1.00 82.88 137 GLU A CA 1
ATOM 1022 C C . GLU A 1 137 ? 1.585 7.723 -19.643 1.00 82.88 137 GLU A C 1
ATOM 1024 O O . GLU A 1 137 ? 1.080 7.656 -20.770 1.00 82.88 137 GLU A O 1
ATOM 1029 N N . SER A 1 138 ? 2.129 8.852 -19.184 1.00 77.88 138 SER A N 1
ATOM 1030 C CA . SER A 1 138 ? 2.236 10.058 -20.000 1.00 77.88 138 SER A CA 1
ATOM 1031 C C . SER A 1 138 ? 3.188 9.833 -21.179 1.00 77.88 138 SER A C 1
ATOM 1033 O O . SER A 1 138 ? 4.310 9.346 -21.031 1.00 77.88 138 SER A O 1
ATOM 1035 N N . THR A 1 139 ? 2.724 10.183 -22.380 1.00 57.94 139 THR A N 1
ATOM 1036 C CA . THR A 1 139 ? 3.496 10.083 -23.635 1.00 57.94 139 THR A CA 1
ATOM 1037 C C . THR A 1 139 ? 4.082 11.424 -24.082 1.00 57.94 139 THR A C 1
ATOM 1039 O O . THR A 1 139 ? 4.839 11.458 -25.051 1.00 57.94 139 THR A O 1
ATOM 1042 N N . ASP A 1 140 ? 3.761 12.509 -23.371 1.00 52.28 140 ASP A N 1
ATOM 1043 C CA . ASP A 1 140 ? 4.018 13.886 -23.808 1.00 52.28 140 ASP A CA 1
ATOM 1044 C C . ASP A 1 140 ? 5.304 14.513 -23.238 1.00 52.28 140 ASP A C 1
ATOM 1046 O O . ASP A 1 140 ? 5.604 15.659 -23.575 1.00 52.28 140 ASP A O 1
ATOM 1050 N N . ASP A 1 141 ? 6.105 13.790 -22.443 1.00 41.53 141 ASP A N 1
ATOM 1051 C CA . ASP A 1 141 ? 7.377 14.319 -21.932 1.00 41.53 141 ASP A CA 1
ATOM 1052 C C . ASP A 1 141 ? 8.558 13.348 -22.155 1.00 41.53 141 ASP A C 1
ATOM 1054 O O . ASP A 1 141 ? 8.615 12.283 -21.539 1.00 41.53 141 ASP A O 1
ATOM 1058 N N . PRO A 1 142 ? 9.523 13.671 -23.041 1.00 37.62 142 PRO A N 1
ATOM 1059 C CA . PRO A 1 142 ? 10.748 12.895 -23.213 1.00 37.62 142 PRO A CA 1
ATOM 1060 C C . PRO A 1 142 ? 11.804 13.154 -22.120 1.00 37.62 142 PRO A C 1
ATOM 1062 O O . PRO A 1 142 ? 12.968 12.789 -22.305 1.00 37.62 142 PRO A O 1
ATOM 1065 N N . LEU A 1 143 ? 11.451 13.776 -20.993 1.00 38.62 143 LEU A N 1
ATOM 1066 C CA . LEU A 1 143 ? 12.399 14.116 -19.937 1.00 38.62 143 LEU A CA 1
ATOM 1067 C C . LEU A 1 143 ? 12.253 13.212 -18.710 1.00 38.62 143 LEU A C 1
ATOM 1069 O O . LEU A 1 143 ? 11.433 13.461 -17.840 1.00 38.62 143 LEU A O 1
ATOM 1073 N N . THR A 1 144 ? 13.201 12.274 -18.601 1.00 41.50 144 THR A N 1
ATOM 1074 C CA . THR A 1 144 ? 13.625 11.562 -17.377 1.00 41.50 144 THR A CA 1
ATOM 1075 C C . THR A 1 144 ? 12.580 10.607 -16.772 1.00 41.50 144 THR A C 1
ATOM 1077 O O . THR A 1 144 ? 11.472 11.031 -16.461 1.00 41.50 144 THR A O 1
ATOM 1080 N N . PRO A 1 145 ? 12.909 9.315 -16.548 1.00 42.19 145 PRO A N 1
ATOM 1081 C CA . PRO A 1 145 ? 12.122 8.471 -15.646 1.00 42.19 145 PRO A CA 1
ATOM 1082 C C . PRO A 1 145 ? 11.892 9.240 -14.346 1.00 42.19 145 PRO A C 1
ATOM 1084 O O . PRO A 1 145 ? 12.849 9.835 -13.842 1.00 42.19 145 PRO A O 1
ATOM 1087 N N . GLY A 1 146 ? 10.643 9.287 -13.874 1.00 47.62 146 GLY A N 1
ATOM 1088 C CA . GLY A 1 146 ? 10.248 10.092 -12.723 1.00 47.62 146 GLY A CA 1
ATOM 1089 C C . GLY A 1 146 ? 11.208 9.850 -11.567 1.00 47.62 146 GLY A C 1
ATOM 1090 O O . GLY A 1 146 ? 11.263 8.751 -11.021 1.00 47.62 146 GLY A O 1
ATOM 1091 N N . SER A 1 147 ? 12.025 10.851 -11.239 1.00 45.50 147 SER A N 1
ATOM 1092 C CA . SER A 1 147 ? 12.861 10.795 -10.050 1.00 45.50 147 SER A CA 1
ATOM 1093 C C . SER A 1 147 ? 11.909 10.803 -8.863 1.00 45.50 147 SER A C 1
ATOM 1095 O O . SER A 1 147 ? 11.261 11.823 -8.607 1.00 45.50 147 SER A O 1
ATOM 1097 N N . PHE A 1 148 ? 11.785 9.672 -8.173 1.00 48.12 148 PHE A N 1
ATOM 1098 C CA . PHE A 1 148 ? 11.136 9.647 -6.872 1.00 48.12 148 PHE A CA 1
ATOM 1099 C C . PHE A 1 148 ? 11.921 10.610 -5.975 1.00 48.12 148 PHE A C 1
ATOM 1101 O O . PHE A 1 148 ? 13.142 10.538 -5.876 1.00 48.12 148 PHE A O 1
ATOM 1108 N N . ASP A 1 149 ? 11.242 11.593 -5.400 1.00 55.59 149 ASP A N 1
ATOM 1109 C CA . ASP A 1 149 ? 11.876 12.596 -4.554 1.00 55.59 149 ASP A CA 1
ATOM 1110 C C . ASP A 1 149 ? 11.413 12.338 -3.124 1.00 55.59 149 ASP A C 1
ATOM 1112 O O . ASP A 1 149 ? 10.262 12.590 -2.764 1.00 55.59 149 ASP A O 1
ATOM 1116 N N . PHE A 1 150 ? 12.326 11.812 -2.307 1.00 49.78 150 PHE A N 1
ATOM 1117 C CA . PHE A 1 150 ? 12.051 11.455 -0.917 1.00 49.78 150 PHE A CA 1
ATOM 1118 C C . PHE A 1 150 ? 11.577 12.668 -0.101 1.00 49.78 150 PHE A C 1
ATOM 1120 O O . PHE A 1 150 ? 10.754 12.527 0.799 1.00 49.78 150 PHE A O 1
ATOM 1127 N N . ALA A 1 151 ? 12.034 13.881 -0.436 1.00 51.25 151 ALA A N 1
ATOM 1128 C CA . ALA A 1 151 ? 11.566 15.105 0.206 1.00 51.25 151 ALA A CA 1
ATOM 1129 C C . ALA A 1 151 ? 10.162 15.509 -0.271 1.00 51.25 151 ALA A C 1
ATOM 1131 O O . ALA A 1 151 ? 9.415 16.138 0.484 1.00 51.25 151 ALA A O 1
ATOM 1132 N N . GLN A 1 152 ? 9.769 15.130 -1.492 1.00 53.88 152 GLN A N 1
ATOM 1133 C CA . GLN A 1 152 ? 8.421 15.385 -2.003 1.00 53.88 152 GLN A CA 1
ATOM 1134 C C . GLN A 1 152 ? 7.349 14.563 -1.297 1.00 53.88 152 GLN A C 1
ATOM 1136 O O . GLN A 1 152 ? 6.275 15.121 -1.059 1.00 53.88 152 GLN A O 1
ATOM 1141 N N . VAL A 1 153 ? 7.667 13.340 -0.861 1.00 52.22 153 VAL A N 1
ATOM 1142 C CA . VAL A 1 153 ? 6.765 12.492 -0.055 1.00 52.22 153 VAL A CA 1
ATOM 1143 C C . VAL A 1 153 ? 6.314 13.181 1.234 1.00 52.22 153 VAL A C 1
ATOM 1145 O O . VAL A 1 153 ? 5.202 12.974 1.712 1.00 52.22 153 VAL A O 1
ATOM 1148 N N . PHE A 1 154 ? 7.142 14.076 1.778 1.00 53.28 154 PHE A N 1
ATOM 1149 C CA . PHE A 1 154 ? 6.849 14.816 3.009 1.00 53.28 154 PHE A CA 1
ATOM 1150 C C . PHE A 1 154 ? 6.497 16.296 2.770 1.00 53.28 154 PHE A C 1
ATOM 1152 O O . PHE A 1 154 ? 6.412 17.072 3.723 1.00 53.28 154 PHE A O 1
ATOM 1159 N N . SER A 1 155 ? 6.290 16.715 1.513 1.00 50.91 155 SER A N 1
ATOM 1160 C CA . SER A 1 155 ? 6.122 18.134 1.137 1.00 50.91 155 SER A CA 1
ATOM 1161 C C . SER A 1 155 ? 4.694 18.690 1.271 1.00 50.91 155 SER A C 1
ATOM 1163 O O . SER A 1 155 ? 4.465 19.876 1.018 1.00 50.91 155 SER A O 1
ATOM 1165 N N . GLY A 1 156 ? 3.740 17.876 1.733 1.00 46.22 156 GLY A N 1
ATOM 1166 C CA . GLY A 1 156 ? 2.356 18.277 1.995 1.00 46.22 156 GLY A CA 1
ATOM 1167 C C . GLY A 1 156 ? 1.378 17.983 0.845 1.00 46.22 156 GLY A C 1
ATOM 1168 O O . GLY A 1 156 ? 1.759 17.435 -0.188 1.00 46.22 156 GLY A O 1
ATOM 1169 N N . PRO A 1 157 ? 0.086 18.327 1.015 1.00 46.53 157 PRO A N 1
ATOM 1170 C CA . PRO A 1 157 ? -0.985 17.843 0.147 1.00 46.53 157 PRO A CA 1
ATOM 1171 C C . PRO A 1 157 ? -0.903 18.429 -1.267 1.00 46.53 157 PRO A C 1
ATOM 1173 O O . PRO A 1 157 ? -0.981 19.644 -1.458 1.00 46.53 157 PRO A O 1
ATOM 1176 N N . ARG A 1 158 ? -0.819 17.548 -2.268 1.00 55.53 158 ARG A N 1
ATOM 1177 C CA . ARG A 1 158 ? -0.852 17.894 -3.697 1.00 55.53 158 ARG A CA 1
ATOM 1178 C C . ARG A 1 158 ? -2.261 17.767 -4.264 1.00 55.53 158 ARG A C 1
ATOM 1180 O O . ARG A 1 158 ? -3.037 16.897 -3.863 1.00 55.53 158 ARG A O 1
ATOM 1187 N N . GLU A 1 159 ? -2.603 18.629 -5.219 1.00 55.47 159 GLU A N 1
ATOM 1188 C CA . GLU A 1 159 ? -3.804 18.407 -6.024 1.00 55.47 159 GLU A CA 1
ATOM 1189 C C . GLU A 1 159 ? -3.528 17.291 -7.044 1.00 55.47 159 GLU A C 1
ATOM 1191 O O . GLU A 1 159 ? -2.578 17.410 -7.818 1.00 55.47 159 GLU A O 1
ATOM 1196 N N . PRO A 1 160 ? -4.324 16.206 -7.059 1.00 58.00 160 PRO A N 1
ATOM 1197 C CA . PRO A 1 160 ? -4.131 15.103 -7.993 1.00 58.00 160 PRO A CA 1
ATOM 1198 C C . PRO A 1 160 ? -4.435 15.565 -9.424 1.00 58.00 160 PRO A C 1
ATOM 1200 O O . PRO A 1 160 ? -5.535 16.052 -9.686 1.00 58.00 160 PRO A O 1
ATOM 1203 N N . GLN A 1 161 ? -3.478 15.413 -10.344 1.00 68.44 161 GLN A N 1
ATOM 1204 C CA . GLN A 1 161 ? -3.631 15.853 -11.742 1.00 68.44 161 GLN A CA 1
ATOM 1205 C C . GLN A 1 161 ? -3.799 14.694 -12.736 1.00 68.44 161 GLN A C 1
ATOM 1207 O O . GLN A 1 161 ? -4.409 14.886 -13.787 1.00 68.44 161 GLN A O 1
ATOM 1212 N N . GLY A 1 162 ? -3.316 13.494 -12.404 1.00 80.44 162 GLY A N 1
ATOM 1213 C CA . GLY A 1 162 ? -3.419 12.307 -13.254 1.00 80.44 162 GLY A CA 1
ATOM 1214 C C . GLY A 1 162 ? -4.525 11.328 -12.840 1.00 80.44 162 GLY A C 1
ATOM 1215 O O . GLY A 1 162 ? -5.127 11.433 -11.765 1.00 80.44 162 GLY A O 1
ATOM 1216 N N . ARG A 1 163 ? -4.844 10.385 -13.736 1.00 88.69 163 ARG A N 1
ATOM 1217 C CA . ARG A 1 163 ? -5.960 9.439 -13.576 1.00 88.69 163 ARG A CA 1
ATOM 1218 C C . ARG A 1 163 ? -5.742 8.525 -12.374 1.00 88.69 163 ARG A C 1
ATOM 1220 O O . ARG A 1 163 ? -6.697 8.258 -11.642 1.00 88.69 163 ARG A O 1
ATOM 1227 N N . HIS A 1 164 ? -4.524 8.031 -12.183 1.00 90.44 164 HIS A N 1
ATOM 1228 C CA . HIS A 1 164 ? -4.185 7.159 -11.066 1.00 90.44 164 HIS A CA 1
ATOM 1229 C C . HIS A 1 164 ? -4.218 7.912 -9.755 1.00 90.44 164 HIS A C 1
ATOM 1231 O O . HIS A 1 164 ? -4.773 7.378 -8.800 1.00 90.44 164 HIS A O 1
ATOM 1237 N N . CYS A 1 165 ? -3.696 9.137 -9.707 1.00 90.38 165 CYS A N 1
ATOM 1238 C CA . CYS A 1 165 ? -3.684 9.958 -8.500 1.00 90.38 165 CYS A CA 1
ATOM 1239 C C . CYS A 1 165 ? -5.110 10.352 -8.066 1.00 90.38 165 CYS A C 1
ATOM 1241 O O . CYS A 1 165 ? -5.475 10.210 -6.895 1.00 90.38 165 CYS A O 1
ATOM 1243 N N . VAL A 1 166 ? -5.971 10.755 -9.014 1.00 90.81 166 VAL A N 1
ATOM 1244 C CA . VAL A 1 166 ? -7.403 10.996 -8.743 1.00 90.81 166 VAL A CA 1
ATOM 1245 C C . VAL A 1 166 ? -8.081 9.708 -8.273 1.00 90.81 166 VAL A C 1
ATOM 1247 O O . VAL A 1 166 ? -8.759 9.715 -7.245 1.00 90.81 166 VAL A O 1
ATOM 1250 N N . GLY A 1 167 ? -7.850 8.597 -8.977 1.00 93.56 167 GLY A N 1
ATOM 1251 C CA . GLY A 1 167 ? -8.396 7.294 -8.608 1.00 93.56 167 GLY A CA 1
ATOM 1252 C C . GLY A 1 167 ? -7.918 6.816 -7.234 1.00 93.56 167 GLY A C 1
ATOM 1253 O O . GLY A 1 167 ? -8.707 6.283 -6.467 1.00 93.56 167 GLY A O 1
ATOM 1254 N N . GLU A 1 168 ? -6.657 7.047 -6.865 1.00 96.56 168 GLU A N 1
ATOM 1255 C CA . GLU A 1 168 ? -6.125 6.680 -5.549 1.00 96.56 168 GLU A CA 1
ATOM 1256 C C . GLU A 1 168 ? -6.807 7.465 -4.438 1.00 96.56 168 GLU A C 1
ATOM 1258 O O . GLU A 1 168 ? -7.235 6.876 -3.448 1.00 96.56 168 GLU A O 1
ATOM 1263 N N . LYS A 1 169 ? -6.999 8.773 -4.623 1.00 94.94 169 LYS A N 1
ATOM 1264 C CA . LYS A 1 169 ? -7.766 9.586 -3.677 1.00 94.94 169 LYS A CA 1
ATOM 1265 C C . LYS A 1 169 ? -9.194 9.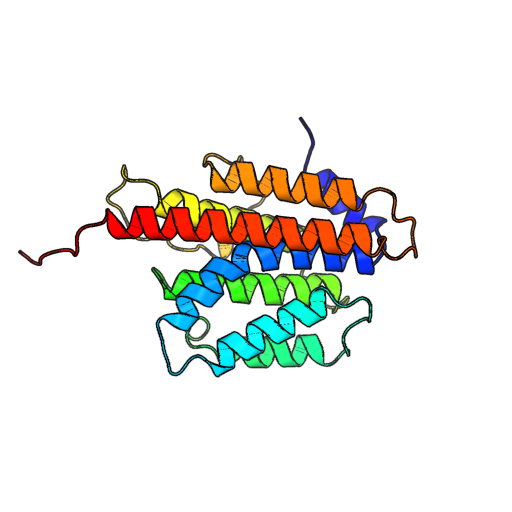061 -3.506 1.00 94.94 169 LYS A C 1
ATOM 1267 O O . LYS A 1 169 ? -9.696 9.011 -2.382 1.00 94.94 169 LYS A O 1
ATOM 1272 N N . GLU A 1 170 ? -9.856 8.675 -4.594 1.00 95.38 170 GLU A N 1
ATOM 1273 C CA . GLU A 1 170 ? -11.198 8.084 -4.549 1.00 95.38 170 GLU A CA 1
ATOM 1274 C C . GLU A 1 170 ? -11.211 6.735 -3.821 1.00 95.38 170 GLU A C 1
ATOM 1276 O O . GLU A 1 170 ? -12.082 6.513 -2.978 1.00 95.38 170 GLU A O 1
ATOM 1281 N N . GLU A 1 171 ? -10.228 5.870 -4.073 1.00 97.62 171 GLU A N 1
ATOM 1282 C CA . GLU A 1 171 ? -10.096 4.578 -3.396 1.00 97.62 171 GLU A CA 1
ATOM 1283 C C . GLU A 1 171 ? -9.806 4.735 -1.901 1.00 97.62 171 GLU A C 1
ATOM 1285 O O . GLU A 1 171 ? -10.446 4.073 -1.085 1.00 97.62 171 GLU A O 1
ATOM 1290 N N . GLN A 1 172 ? -8.931 5.663 -1.507 1.00 97.12 172 GLN A N 1
ATOM 1291 C CA . GLN A 1 172 ? -8.707 5.972 -0.094 1.00 97.12 172 GLN A CA 1
ATOM 1292 C C . GLN A 1 172 ? -9.988 6.479 0.579 1.00 97.12 172 GLN A C 1
ATOM 1294 O O . GLN A 1 172 ? -10.348 6.021 1.666 1.00 97.12 172 GLN A O 1
ATOM 1299 N N . LEU A 1 173 ? -10.727 7.385 -0.070 1.00 95.56 173 LEU A N 1
ATOM 1300 C CA . LEU A 1 173 ? -12.009 7.875 0.441 1.00 95.56 173 LEU A CA 1
ATOM 1301 C C . LEU A 1 173 ? -13.066 6.767 0.525 1.00 95.56 173 LEU A C 1
ATOM 1303 O O . LEU A 1 173 ? -13.859 6.767 1.470 1.00 95.56 173 LEU A O 1
ATOM 1307 N N . HIS A 1 174 ? -13.083 5.837 -0.429 1.00 95.50 174 HIS A N 1
ATOM 1308 C CA . HIS A 1 174 ? -13.957 4.670 -0.412 1.00 95.50 174 HIS A CA 1
ATOM 1309 C C . HIS A 1 174 ? -13.624 3.749 0.766 1.00 95.50 174 HIS A C 1
ATOM 1311 O O . HIS A 1 174 ? -14.516 3.440 1.556 1.00 95.50 174 HIS A O 1
ATOM 1317 N N . THR A 1 175 ? -12.346 3.392 0.948 1.00 96.50 175 THR A N 1
ATOM 1318 C CA . THR A 1 175 ? -11.881 2.595 2.093 1.00 96.50 175 THR A CA 1
ATOM 1319 C C . THR A 1 175 ? -12.241 3.270 3.414 1.00 96.50 175 THR A C 1
ATOM 1321 O O . THR A 1 175 ? -12.845 2.642 4.279 1.00 96.50 175 THR A O 1
ATOM 1324 N N . LEU A 1 176 ? -11.976 4.573 3.550 1.00 94.81 176 LEU A N 1
ATOM 1325 C CA . LEU A 1 176 ? -12.357 5.337 4.739 1.00 94.81 176 LEU A CA 1
ATOM 1326 C C . LEU A 1 176 ? -13.866 5.282 4.987 1.00 94.81 176 LEU A C 1
ATOM 1328 O O . LEU A 1 176 ? -14.285 5.164 6.128 1.00 94.81 176 LEU A O 1
ATOM 1332 N N . SER A 1 177 ? -14.704 5.363 3.950 1.00 92.62 177 SER A N 1
ATOM 1333 C CA . SER A 1 177 ? -16.166 5.292 4.109 1.00 92.62 177 SER A CA 1
ATOM 1334 C C . SER A 1 177 ? -16.659 3.924 4.545 1.00 92.62 177 SER A C 1
ATOM 1336 O O . SER A 1 177 ? -17.583 3.872 5.345 1.00 92.62 177 SER A O 1
ATOM 1338 N N . ALA A 1 178 ? -16.043 2.848 4.065 1.00 92.25 178 ALA A N 1
ATOM 1339 C CA . ALA A 1 178 ? -16.377 1.494 4.497 1.00 92.25 178 ALA A CA 1
ATOM 1340 C C . ALA A 1 178 ? -15.959 1.222 5.952 1.00 92.25 178 ALA A C 1
ATOM 1342 O O . ALA A 1 178 ? -16.571 0.406 6.633 1.00 92.25 178 ALA A O 1
ATOM 1343 N N . LEU A 1 179 ? -14.923 1.916 6.430 1.00 90.62 179 LEU A N 1
ATOM 1344 C CA . LEU A 1 179 ? -14.423 1.802 7.800 1.00 90.62 179 LEU A CA 1
ATOM 1345 C C . LEU A 1 179 ? -15.108 2.775 8.778 1.00 90.62 179 LEU A C 1
ATOM 1347 O O . LEU A 1 179 ? -15.012 2.593 9.992 1.00 90.62 179 LEU A O 1
ATOM 1351 N N . VAL A 1 180 ? -15.816 3.795 8.275 1.00 73.88 180 VAL A N 1
ATOM 1352 C CA . VAL A 1 180 ? -16.634 4.697 9.099 1.00 73.88 180 VAL A CA 1
ATOM 1353 C C . VAL A 1 180 ? -17.796 3.908 9.701 1.00 73.88 180 VAL A C 1
ATOM 1355 O O . VAL A 1 180 ? -18.622 3.352 8.984 1.00 73.88 180 VAL A O 1
ATOM 1358 N N . GLY A 1 181 ? -17.871 3.896 11.032 1.00 61.50 181 GLY A N 1
ATOM 1359 C CA . GLY A 1 181 ? -18.883 3.153 11.791 1.00 61.50 181 GLY A CA 1
ATOM 1360 C C . GLY A 1 181 ? -18.314 1.998 12.614 1.00 61.50 181 GLY A C 1
ATOM 1361 O O . GLY A 1 181 ? -19.012 1.493 13.490 1.00 61.50 181 GLY A O 1
ATOM 1362 N N . ALA A 1 182 ? -17.045 1.625 12.412 1.00 59.41 182 ALA A N 1
ATOM 1363 C CA . ALA A 1 182 ? -16.310 0.851 13.405 1.00 59.41 182 ALA A CA 1
ATOM 1364 C C . ALA A 1 182 ? -16.068 1.754 14.627 1.00 59.41 182 ALA A C 1
ATOM 1366 O O . ALA A 1 182 ? -15.125 2.544 14.652 1.00 59.41 182 ALA A O 1
ATOM 1367 N N . GLU A 1 183 ? -16.980 1.704 15.602 1.00 56.28 183 GLU A N 1
ATOM 1368 C CA . GLU A 1 183 ? -16.821 2.386 16.889 1.00 56.28 183 GLU A CA 1
ATOM 1369 C C . GLU A 1 183 ? -15.471 2.026 17.532 1.00 56.28 183 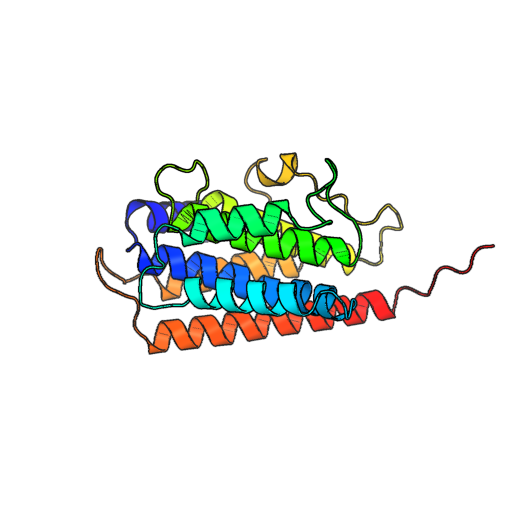GLU A C 1
ATOM 1371 O O . GLU A 1 183 ? -14.873 0.988 17.233 1.00 56.28 183 GLU A O 1
ATOM 1376 N N . VAL A 1 184 ? -14.982 2.877 18.438 1.00 56.38 184 VAL A N 1
ATOM 1377 C CA . VAL A 1 184 ? -13.743 2.637 19.192 1.00 56.38 184 VAL A CA 1
ATOM 1378 C C . VAL A 1 184 ? -13.789 1.238 19.826 1.00 56.38 184 VAL A C 1
ATOM 1380 O O . VAL A 1 184 ? -14.578 0.982 20.731 1.00 56.38 184 VAL A O 1
ATOM 1383 N N . GLY A 1 185 ? -12.935 0.329 19.344 1.00 57.34 185 GLY A N 1
ATOM 1384 C CA . GLY A 1 185 ? -12.832 -1.053 19.831 1.00 57.34 185 GLY A CA 1
ATOM 1385 C C . GLY A 1 185 ? -13.577 -2.115 19.011 1.00 57.34 185 GLY A C 1
ATOM 1386 O O . GLY A 1 185 ? -13.378 -3.302 19.270 1.00 57.34 185 GLY A O 1
ATOM 1387 N N . ALA A 1 186 ? -14.374 -1.737 1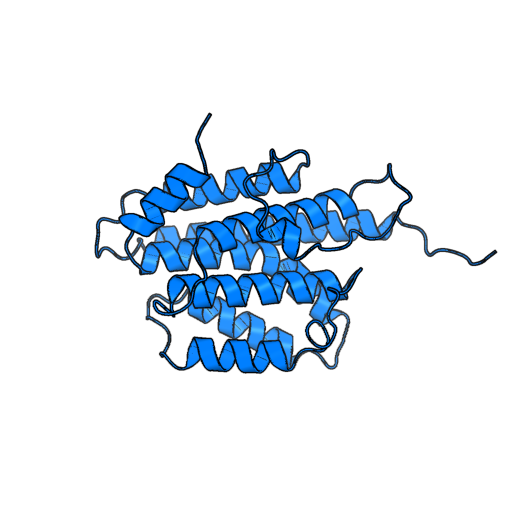8.008 1.00 70.25 186 ALA A N 1
ATOM 1388 C CA . ALA A 1 186 ? -15.002 -2.684 17.091 1.00 70.25 186 ALA A CA 1
ATOM 1389 C C . ALA A 1 186 ? -14.038 -3.078 15.958 1.00 70.25 186 ALA A C 1
ATOM 1391 O O . ALA A 1 186 ? -13.438 -2.230 15.294 1.00 70.25 186 ALA A O 1
ATOM 1392 N N . VAL A 1 187 ? -13.893 -4.383 15.725 1.00 78.56 187 VAL A N 1
ATOM 1393 C CA . VAL A 1 187 ? -13.209 -4.911 14.537 1.00 78.56 187 VAL A CA 1
ATOM 1394 C C . VAL A 1 187 ? -14.138 -4.712 13.332 1.00 78.56 187 VAL A C 1
ATOM 1396 O O . VAL A 1 187 ? -15.331 -5.003 13.462 1.00 78.56 187 VAL A O 1
ATOM 1399 N N . PRO A 1 188 ? -13.645 -4.223 12.175 1.00 85.25 188 PRO A N 1
ATOM 1400 C CA . PRO A 1 188 ? -14.449 -4.166 10.957 1.00 85.25 188 PRO A CA 1
ATOM 1401 C C . PRO A 1 188 ? -15.072 -5.530 10.638 1.00 85.25 188 PRO A C 1
ATOM 1403 O O . PRO A 1 188 ? -14.435 -6.564 10.842 1.00 85.25 188 PRO A O 1
ATOM 1406 N N . ALA A 1 189 ? -16.312 -5.540 10.143 1.00 89.69 189 ALA A N 1
ATOM 1407 C CA . ALA A 1 189 ? -16.989 -6.784 9.784 1.00 89.69 189 ALA A CA 1
ATOM 1408 C C . ALA A 1 189 ? -16.177 -7.566 8.737 1.00 89.69 189 ALA A C 1
ATOM 1410 O O . ALA A 1 189 ? -15.627 -6.973 7.808 1.00 89.69 189 ALA A O 1
ATOM 1411 N N . GLU A 1 190 ? -16.121 -8.893 8.875 1.00 91.88 190 GLU A N 1
ATOM 1412 C CA . GLU A 1 190 ? -15.320 -9.764 8.004 1.00 91.88 190 GLU A CA 1
ATOM 1413 C C . GLU A 1 190 ? -15.674 -9.580 6.521 1.00 91.88 190 GLU A C 1
ATOM 1415 O O . GLU A 1 190 ? -14.779 -9.383 5.700 1.00 91.88 190 GLU A O 1
ATOM 1420 N N . ASP A 1 191 ? -16.968 -9.517 6.192 1.00 93.00 191 ASP A N 1
ATOM 1421 C CA . ASP A 1 191 ? -17.444 -9.265 4.826 1.00 93.00 191 ASP A CA 1
ATOM 1422 C C . ASP A 1 191 ? -16.915 -7.933 4.271 1.00 93.00 191 ASP A C 1
ATOM 1424 O O . ASP A 1 191 ? -16.448 -7.867 3.136 1.00 93.00 191 ASP A O 1
ATOM 1428 N N . THR A 1 192 ? -16.894 -6.877 5.091 1.00 93.56 192 THR A N 1
ATOM 1429 C CA . THR A 1 192 ? -16.341 -5.570 4.704 1.00 93.56 192 THR A CA 1
ATOM 1430 C C . THR A 1 192 ? -14.839 -5.652 4.434 1.00 93.56 192 THR A C 1
ATOM 1432 O O . THR A 1 192 ? -14.354 -5.068 3.466 1.00 93.56 192 THR A O 1
ATOM 1435 N N . VAL A 1 193 ? -14.087 -6.393 5.253 1.00 95.56 193 VAL A N 1
ATOM 1436 C CA . VAL A 1 193 ? -12.645 -6.605 5.042 1.00 95.56 193 VAL A CA 1
ATOM 1437 C C . VAL A 1 193 ? -12.397 -7.365 3.737 1.00 95.56 193 VAL A C 1
ATOM 1439 O O . VAL A 1 193 ? -11.543 -6.963 2.944 1.00 95.56 193 VAL A O 1
ATOM 1442 N N . LEU A 1 194 ? -13.166 -8.426 3.478 1.00 96.56 194 LEU A N 1
ATOM 1443 C CA . LEU A 1 194 ? -13.074 -9.222 2.253 1.00 96.56 194 LEU A CA 1
ATOM 1444 C C . LEU A 1 194 ? -13.397 -8.395 1.001 1.00 96.56 194 LEU A C 1
ATOM 1446 O O . LEU A 1 194 ? -12.663 -8.469 0.011 1.00 96.56 194 LEU A O 1
ATOM 1450 N N . GLU A 1 195 ? -14.448 -7.575 1.047 1.00 97.00 195 GLU A N 1
ATOM 1451 C CA . GLU A 1 195 ? -14.831 -6.674 -0.045 1.00 97.00 195 GLU A CA 1
ATOM 1452 C C . GLU A 1 195 ? -13.749 -5.629 -0.332 1.00 97.00 195 GLU A C 1
ATOM 1454 O O . GLU A 1 195 ? -13.336 -5.461 -1.486 1.00 97.00 195 GLU A O 1
ATOM 1459 N N . LEU A 1 196 ? -13.240 -4.962 0.710 1.00 97.81 196 LEU A N 1
ATOM 1460 C CA . LEU A 1 196 ? -12.165 -3.976 0.583 1.00 97.81 196 LEU A CA 1
ATOM 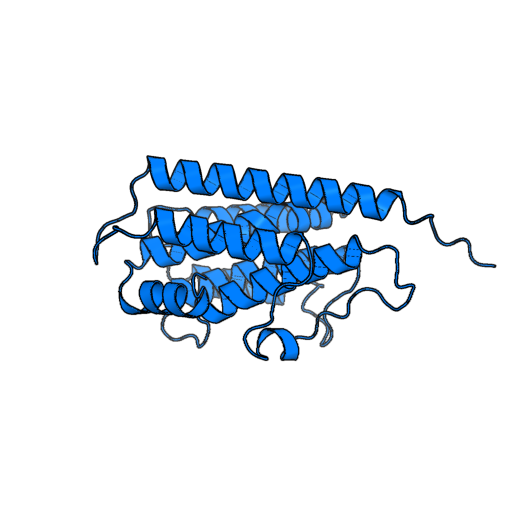1461 C C . LEU A 1 196 ? -10.909 -4.594 -0.025 1.00 97.81 196 LEU A C 1
ATOM 1463 O O . LEU A 1 196 ? -10.299 -4.011 -0.925 1.00 97.81 196 LEU A O 1
ATOM 1467 N N . ARG A 1 197 ? -10.551 -5.799 0.419 1.00 98.38 197 ARG A N 1
ATOM 1468 C CA . ARG A 1 197 ? -9.399 -6.531 -0.098 1.00 98.38 197 ARG A CA 1
ATOM 1469 C C . ARG A 1 197 ? -9.566 -6.918 -1.564 1.00 98.38 197 ARG A C 1
ATOM 1471 O O . ARG A 1 197 ? -8.657 -6.715 -2.371 1.00 98.38 197 ARG A O 1
ATOM 1478 N N . ALA A 1 198 ? -10.728 -7.456 -1.931 1.00 98.38 198 ALA A N 1
ATOM 1479 C CA . ALA A 1 198 ? -11.034 -7.818 -3.311 1.00 98.38 198 ALA A CA 1
ATOM 1480 C C . ALA A 1 198 ? -10.985 -6.594 -4.237 1.00 98.38 198 ALA A C 1
ATOM 1482 O O . ALA A 1 198 ? -10.422 -6.669 -5.335 1.00 98.38 198 ALA A O 1
ATOM 1483 N N . ARG A 1 199 ? -11.518 -5.457 -3.772 1.00 98.44 199 ARG A N 1
ATOM 1484 C CA . ARG A 1 199 ? -11.476 -4.186 -4.495 1.00 98.44 199 ARG A CA 1
ATOM 1485 C C . ARG A 1 199 ? -10.048 -3.673 -4.665 1.00 98.44 199 ARG A C 1
ATOM 1487 O O . ARG A 1 199 ? -9.660 -3.380 -5.793 1.00 98.44 199 ARG A O 1
ATOM 1494 N N . ALA A 1 200 ? -9.253 -3.628 -3.595 1.00 98.56 200 ALA A N 1
ATOM 1495 C CA . ALA A 1 200 ? -7.859 -3.183 -3.648 1.00 98.56 200 ALA A CA 1
ATOM 1496 C C . ALA A 1 200 ? -7.039 -4.004 -4.660 1.00 98.56 200 ALA A C 1
ATOM 1498 O O . ALA A 1 200 ? -6.372 -3.440 -5.527 1.00 98.56 200 ALA A O 1
ATOM 1499 N N . ARG A 1 201 ? -7.202 -5.333 -4.643 1.00 98.62 201 ARG A N 1
ATOM 1500 C CA . ARG A 1 201 ? -6.604 -6.244 -5.633 1.00 98.62 201 ARG A CA 1
ATOM 1501 C C . ARG A 1 201 ? -7.041 -5.949 -7.064 1.00 98.62 201 ARG A C 1
ATOM 1503 O O . ARG A 1 201 ? -6.230 -6.027 -7.985 1.00 98.62 201 ARG A O 1
ATOM 1510 N N . ALA A 1 202 ? -8.327 -5.672 -7.276 1.00 98.44 202 ALA A N 1
ATOM 1511 C CA . ALA A 1 202 ? -8.853 -5.364 -8.603 1.00 98.44 202 ALA A CA 1
ATOM 1512 C C . ALA A 1 202 ? -8.261 -4.059 -9.153 1.00 98.44 202 ALA A C 1
ATOM 1514 O O . ALA A 1 202 ? -7.818 -4.037 -10.301 1.00 98.44 202 ALA A O 1
ATOM 1515 N N . VAL A 1 203 ? -8.184 -3.019 -8.317 1.00 98.19 203 VAL A N 1
ATOM 1516 C CA . VAL A 1 203 ? -7.563 -1.736 -8.670 1.00 98.19 203 VAL A CA 1
ATOM 1517 C C . VAL A 1 203 ? -6.077 -1.915 -8.974 1.00 98.19 203 VAL A C 1
ATOM 1519 O O . VAL A 1 203 ? -5.625 -1.476 -10.028 1.00 98.19 203 VAL A O 1
ATOM 1522 N N . GLY A 1 204 ? -5.326 -2.611 -8.113 1.00 98.06 204 GLY A N 1
ATOM 1523 C CA . GLY A 1 204 ? -3.899 -2.859 -8.336 1.00 98.06 204 GLY A CA 1
ATOM 1524 C C . GLY A 1 204 ? -3.626 -3.594 -9.650 1.00 98.06 204 GLY A C 1
ATOM 1525 O O . GLY A 1 204 ? -2.763 -3.184 -10.423 1.00 98.06 204 GLY A O 1
ATOM 1526 N N . ARG A 1 205 ? -4.421 -4.624 -9.978 1.00 98.38 205 ARG A N 1
ATOM 1527 C CA . ARG A 1 205 ? -4.320 -5.306 -11.282 1.00 98.38 205 ARG A CA 1
ATOM 1528 C C . ARG A 1 205 ? -4.626 -4.379 -12.453 1.00 98.38 205 ARG A C 1
ATOM 1530 O O . ARG A 1 205 ? -3.903 -4.407 -13.439 1.00 98.38 205 ARG A O 1
ATOM 1537 N N . GLN A 1 206 ? -5.674 -3.562 -12.359 1.00 97.69 206 GLN A N 1
ATOM 1538 C CA . GLN A 1 206 ? -6.011 -2.611 -13.419 1.00 97.69 206 GLN A CA 1
ATOM 1539 C C . GLN A 1 206 ? -4.863 -1.623 -13.674 1.00 97.69 206 GLN A C 1
ATOM 1541 O O . GLN A 1 206 ? -4.558 -1.338 -14.830 1.00 97.69 206 GLN A O 1
ATOM 1546 N N . ARG A 1 207 ? -4.224 -1.126 -12.609 1.00 96.12 207 ARG A N 1
ATOM 1547 C CA . ARG A 1 207 ? -3.055 -0.241 -12.697 1.00 96.12 207 ARG A CA 1
ATOM 1548 C C . ARG A 1 207 ? -1.863 -0.929 -13.347 1.00 96.12 207 ARG A C 1
ATOM 1550 O O . ARG A 1 207 ? -1.273 -0.370 -14.260 1.00 96.12 207 ARG A O 1
ATOM 1557 N N . LEU A 1 208 ? -1.565 -2.162 -12.940 1.00 96.06 208 LEU A N 1
ATOM 1558 C CA . LEU A 1 208 ? -0.495 -2.950 -13.546 1.00 96.06 208 LEU A CA 1
ATOM 1559 C C . LEU A 1 208 ? -0.716 -3.174 -15.050 1.00 96.06 208 LEU A C 1
ATOM 1561 O O . LEU A 1 208 ? 0.224 -3.068 -15.833 1.00 96.06 208 LEU A O 1
ATOM 1565 N N . GLU A 1 209 ? -1.940 -3.499 -15.467 1.00 95.62 209 GLU A N 1
ATOM 1566 C CA . GLU A 1 209 ? -2.244 -3.704 -16.887 1.00 95.62 209 GLU A CA 1
ATOM 1567 C C . GLU A 1 209 ? -2.092 -2.410 -17.698 1.00 95.62 209 GLU A C 1
ATOM 1569 O O . GLU A 1 209 ? -1.558 -2.440 -18.808 1.00 95.62 209 GLU A O 1
ATOM 1574 N N . ALA A 1 210 ? -2.501 -1.268 -17.139 1.00 92.12 210 ALA A N 1
ATOM 1575 C CA . ALA A 1 210 ? -2.310 0.035 -17.771 1.00 92.12 210 ALA A CA 1
ATOM 1576 C C . ALA A 1 210 ? -0.816 0.401 -17.886 1.00 92.12 210 ALA A C 1
ATOM 1578 O O . ALA A 1 210 ? -0.354 0.749 -18.976 1.00 92.12 210 ALA A O 1
ATOM 1579 N N . LEU A 1 211 ? -0.040 0.165 -16.823 1.00 91.00 211 LEU A N 1
ATOM 1580 C CA . LEU A 1 211 ? 1.411 0.339 -16.812 1.00 91.00 211 LEU A CA 1
ATOM 1581 C C . LEU A 1 211 ? 2.105 -0.524 -17.880 1.00 91.00 211 LEU A C 1
ATOM 1583 O O . LEU A 1 211 ? 2.893 -0.020 -18.681 1.00 91.00 211 LEU A O 1
ATOM 1587 N N . LYS A 1 212 ? 1.795 -1.826 -17.937 1.00 91.38 212 LYS A N 1
ATOM 1588 C CA . LYS A 1 212 ? 2.356 -2.741 -18.949 1.00 91.38 212 LYS A CA 1
ATOM 1589 C C . LYS A 1 212 ? 2.003 -2.303 -20.368 1.00 91.38 212 LYS A C 1
ATOM 1591 O O . LYS A 1 212 ? 2.850 -2.376 -21.261 1.00 91.38 212 LYS A O 1
ATOM 1596 N N . ALA A 1 213 ? 0.770 -1.841 -20.585 1.00 89.75 213 ALA A N 1
ATOM 1597 C CA . ALA A 1 213 ? 0.347 -1.322 -21.878 1.00 89.75 213 ALA A CA 1
ATOM 1598 C C . ALA A 1 213 ? 1.176 -0.090 -22.276 1.00 89.75 213 ALA A C 1
ATOM 1600 O O . ALA A 1 213 ? 1.699 -0.058 -23.391 1.00 89.75 213 ALA A O 1
ATOM 1601 N N . ALA A 1 214 ? 1.378 0.867 -21.367 1.00 86.81 214 ALA A N 1
ATOM 1602 C CA . ALA A 1 214 ? 2.213 2.040 -21.617 1.00 86.81 214 ALA A CA 1
ATOM 1603 C C . ALA A 1 214 ? 3.672 1.669 -21.923 1.00 86.81 214 ALA A C 1
ATOM 1605 O O . ALA A 1 214 ? 4.232 2.138 -22.916 1.00 86.81 214 ALA A O 1
ATOM 1606 N N . GLN A 1 215 ? 4.267 0.755 -21.153 1.00 84.19 215 GLN A N 1
ATOM 1607 C CA . GLN A 1 215 ? 5.632 0.285 -21.406 1.00 84.19 215 GLN A CA 1
ATOM 1608 C C . GLN A 1 215 ? 5.773 -0.426 -22.758 1.00 84.19 215 GLN A C 1
ATOM 1610 O O . GLN A 1 215 ? 6.774 -0.238 -23.441 1.00 84.19 215 GLN A O 1
ATOM 1615 N N . SER A 1 216 ? 4.765 -1.186 -23.198 1.00 84.50 216 SER A N 1
ATOM 1616 C CA . SER A 1 216 ? 4.796 -1.860 -24.506 1.00 84.50 216 SER A CA 1
ATOM 1617 C C . SER A 1 216 ? 4.790 -0.896 -25.703 1.00 84.50 216 SER A C 1
ATOM 1619 O O . SER A 1 216 ? 5.258 -1.246 -26.787 1.00 84.50 216 SER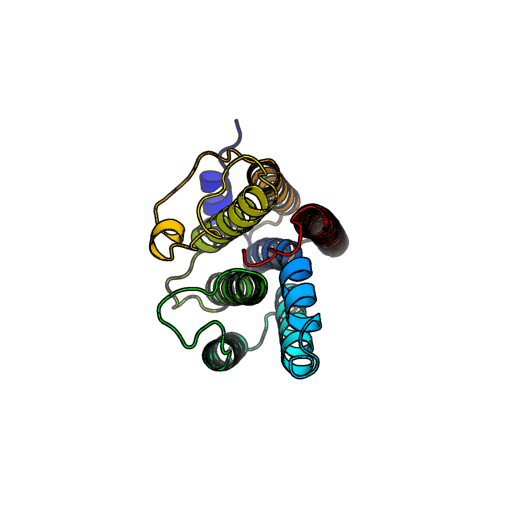 A O 1
ATOM 1621 N N . LEU A 1 217 ? 4.273 0.325 -25.515 1.00 80.19 217 LEU A N 1
ATOM 1622 C CA . LEU A 1 217 ? 4.238 1.374 -26.537 1.00 80.19 217 LEU A CA 1
ATOM 1623 C C . LEU A 1 217 ? 5.558 2.155 -26.618 1.00 80.19 217 LEU A C 1
ATOM 1625 O O . LEU A 1 217 ? 5.868 2.735 -27.664 1.00 80.19 217 LEU A O 1
ATOM 1629 N N . ARG A 1 218 ? 6.358 2.144 -25.544 1.00 76.62 218 ARG A N 1
ATOM 1630 C CA . ARG A 1 218 ? 7.712 2.704 -25.526 1.00 76.62 218 ARG A CA 1
ATOM 1631 C C . ARG A 1 218 ? 8.615 1.757 -26.327 1.00 76.62 218 ARG A C 1
ATOM 1633 O O . ARG A 1 218 ? 9.028 0.708 -25.842 1.00 76.62 218 ARG A O 1
ATOM 1640 N N . LYS A 1 219 ? 8.881 2.087 -27.600 1.00 57.06 219 LYS A N 1
ATOM 1641 C CA . LYS A 1 219 ? 9.823 1.322 -28.440 1.00 57.06 219 LYS A CA 1
ATOM 1642 C C . LYS A 1 219 ? 11.145 1.122 -27.685 1.00 57.06 219 LYS A C 1
ATOM 1644 O O . LYS A 1 219 ? 11.599 2.081 -27.058 1.00 57.06 219 LYS A O 1
ATOM 1649 N N . PRO A 1 220 ? 11.803 -0.049 -27.796 1.00 53.78 220 PRO A N 1
ATOM 1650 C CA . PRO A 1 220 ? 13.171 -0.179 -27.324 1.00 53.78 220 PRO A CA 1
ATOM 1651 C C . PRO A 1 220 ? 13.996 0.896 -28.027 1.00 53.78 220 PRO A C 1
ATOM 1653 O O . PRO A 1 220 ? 13.985 1.004 -29.254 1.00 53.78 220 PRO A O 1
ATOM 1656 N N . TRP A 1 221 ? 14.627 1.751 -27.234 1.00 41.78 221 TRP A N 1
ATOM 1657 C CA . TRP A 1 221 ? 15.550 2.757 -27.724 1.00 41.78 221 TRP A CA 1
ATOM 1658 C C . TRP A 1 221 ? 16.621 2.056 -28.573 1.00 41.78 221 TRP A C 1
ATOM 1660 O O . TRP A 1 221 ? 17.379 1.234 -28.063 1.00 41.78 221 TRP A O 1
ATOM 1670 N N . GLU A 1 222 ? 16.647 2.328 -29.880 1.00 34.16 222 GLU A N 1
ATOM 1671 C CA . GLU A 1 222 ? 17.763 1.942 -30.744 1.00 34.16 222 GLU A CA 1
ATOM 1672 C C . GLU A 1 222 ? 18.853 3.017 -30.591 1.00 34.16 222 GLU A C 1
ATOM 1674 O O . GLU A 1 222 ? 18.587 4.185 -30.905 1.00 34.16 222 GLU A O 1
ATOM 1679 N N . PRO A 1 223 ? 20.065 2.670 -30.116 1.00 3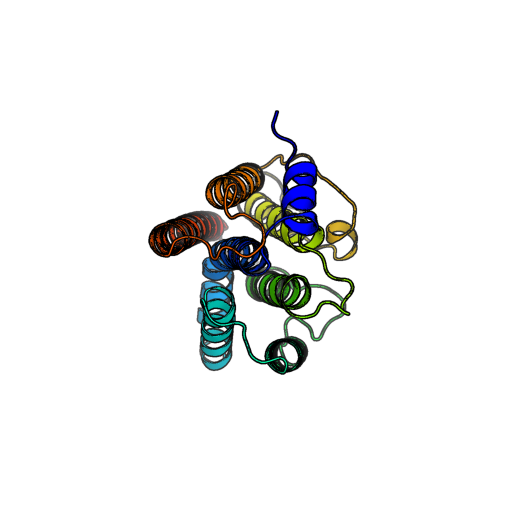8.62 223 PRO A N 1
ATOM 1680 C CA . PRO A 1 223 ? 21.184 3.600 -30.148 1.00 38.62 223 PRO A CA 1
ATOM 1681 C C . PRO A 1 223 ? 21.463 3.987 -31.605 1.00 38.62 223 PRO A C 1
ATOM 1683 O O . PRO A 1 223 ? 21.649 3.111 -32.451 1.00 38.62 223 PRO A O 1
ATOM 1686 N N . ARG A 1 224 ? 21.475 5.292 -31.893 1.00 39.47 224 ARG A N 1
ATOM 1687 C CA . ARG A 1 224 ? 21.997 5.834 -33.157 1.00 39.47 224 ARG A CA 1
ATOM 1688 C C . ARG A 1 224 ? 23.516 5.882 -33.149 1.00 39.47 224 ARG A C 1
ATOM 1690 O O . ARG A 1 224 ? 24.075 6.221 -32.083 1.00 39.47 224 ARG A O 1
#

Foldseek 3Di:
DDDLVVLQVCCLVWNALLLLLLLLLLLLLLLLLLLLVLLVVPPVSPVVNVVLVVLSVQSLDPDNDDLCSLVVLVVVLCVDPQNPDPFGDFDSVNSNVLSSVSSNLSCCQRRPPPDPRHSLLSLLSSLLSLVLLQVLLDPPDPDDNDGDDPVSSVVDDDDRDGPSSVVSSVLSVVSSVQSPPQGHPRNRDPVSSVVSSVVSNVNSVVSNVSSVVSVVPPPDDDDD

Organism: NCBI:txid2483353

pLDDT: mean 85.95, std 16.5, range [34.16, 98.75]

Secondary structure (DSSP, 8-state):
---HHHHHHHHHHHS-HHHHHHHHHHHHHHHHHHHHHHHHTSGGGHHHHHHHHHHHHHHH-SSPPPTHHHHHHHHHHTTSGGGSSSSPPPSHHHHHHHHHHHHHHHHHHHH-TTSS--HHHHHHHHHHHHHHHHHHH--S--S-S----TTTTTS-PPPP-SHHHHHHHHHHHHHHHHHTT--TTPPPPHHHHHHHHHHHHHHHHHHHHHHHHHHHHS------

Sequence (224 aa):
MVNLPARIATLTESGAPAAQRIFAAAGVERAAACALWALSTQEERSADADFYIAALEQLWSSETPPRSFVTRLSAWTDGLPEFAEEDPPGGVPGYVFEGVLLLELAAKATLAPDEPETLGQVSDALLDFANTLDQEESTDDPLTPGSFDFAQVFSGPREPQGRHCVGEKEEQLHTLSALVGAEVGAVPAEDTVLELRARARAVGRQRLEALKAAQSLRKPWEPR